Protein AF-A0A2U1PPG9-F1 (afdb_monomer)

Solvent-accessible surface area (backbone atoms only — not comparable to full-atom values): 11475 Å² total; per-residue (Å²): 134,84,84,70,53,63,50,78,44,83,64,45,77,52,76,60,95,59,88,90,64,95,41,54,42,54,37,34,31,40,63,84,41,95,65,80,42,76,59,41,55,64,98,62,55,67,46,54,102,81,73,46,81,61,66,79,93,66,69,74,90,49,61,72,51,73,48,71,48,89,73,67,42,40,32,36,28,19,67,92,74,38,77,72,46,48,46,59,85,57,56,38,64,50,90,51,58,66,35,62,40,49,56,67,33,63,38,30,33,51,58,45,100,75,38,82,51,73,25,42,42,36,43,32,31,35,82,64,12,28,41,33,35,27,42,35,44,69,88,82,59,52,71,51,78,62,84,43,69,70,73,28,46,28,94,92,46,58,50,62,6,30,46,32,42,37,28,34,84,88,71,50,37,29,31,36,19,65,68,72,49,77,47,74,72,50,80,64,78,94,65,66,79,86,125

Sequence (195 aa):
MANHGFHLLVNLPLVSEVQGKDNFLLSIWYDKIPEKTIIWYPEGVLSDLQGRDVWSTGPPSDITYGVMNDTGNFVIVGNNSRKIWESFNFPTDTMLPTQVIEKGGAIYSKMSRVNFARGRFQLRLLQDGNLVLNTRDVASGFAYNAYYATKTDDPTNQPNSGEQLIFDATGFLYILRRNGKRYDLTPNQDRAPVW

pLDDT: mean 79.03, std 19.63, range [34.44, 98.5]

InterPro domains:
  IPR001480 Bulb-type lectin domain [PF01453] (45-101)
  IPR001480 Bulb-type lectin domain [SM00108] (5-91)
  IPR036426 Bulb-type lectin domain superfamily [G3DSA:2.90.10.10] (43-86)
  IPR036426 Bulb-type lectin domain superfamily [G3DSA:2.90.10.10] (87-190)
  IPR036426 Bulb-type lectin domain superfamily [SSF51110] (23-149)
  IPR051343 G-type lectin S-receptor-like kinases and EP1-like glycoproteins [PTHR47976] (9-178)

Structure (mmCIF, N/CA/C/O backbone):
data_AF-A0A2U1PPG9-F1
#
_entry.id   AF-A0A2U1PPG9-F1
#
loop_
_atom_site.group_PDB
_atom_site.id
_atom_site.type_symbol
_atom_site.label_atom_id
_atom_site.label_alt_id
_atom_site.label_comp_id
_atom_site.label_asym_id
_atom_site.label_entity_id
_atom_site.label_seq_id
_atom_site.pdbx_PDB_ins_code
_atom_site.Cartn_x
_atom_site.Cartn_y
_atom_site.Cartn_z
_atom_site.occupancy
_atom_site.B_iso_or_equiv
_atom_site.auth_seq_id
_atom_site.auth_comp_id
_atom_site.auth_asym_id
_atom_site.auth_atom_id
_atom_site.pdbx_PDB_model_num
ATOM 1 N N . MET A 1 1 ? -13.615 -14.910 -23.693 1.00 34.44 1 MET A N 1
ATOM 2 C CA . MET A 1 1 ? -12.844 -14.792 -22.438 1.00 34.44 1 MET A CA 1
ATOM 3 C C . MET A 1 1 ? -12.296 -13.379 -22.392 1.00 34.44 1 MET A C 1
ATOM 5 O O . MET A 1 1 ? -11.614 -12.987 -23.329 1.00 34.44 1 MET A O 1
ATOM 9 N N . ALA A 1 2 ? -12.750 -12.569 -21.437 1.00 35.12 2 ALA A N 1
ATOM 10 C CA . ALA A 1 2 ? -12.476 -11.137 -21.413 1.00 35.12 2 ALA A CA 1
ATOM 11 C C . ALA A 1 2 ? -11.035 -10.881 -20.950 1.00 35.12 2 ALA A C 1
ATOM 13 O O . ALA A 1 2 ? -10.615 -11.377 -19.913 1.00 35.12 2 ALA A O 1
ATOM 14 N N . ASN A 1 3 ? -10.279 -10.125 -21.745 1.00 38.94 3 ASN A N 1
ATOM 15 C CA . ASN A 1 3 ? -8.908 -9.738 -21.434 1.00 38.94 3 ASN A CA 1
ATOM 16 C C . ASN A 1 3 ? -8.959 -8.642 -20.348 1.00 38.94 3 ASN A C 1
ATOM 18 O O . ASN A 1 3 ? -9.409 -7.512 -20.597 1.00 38.94 3 ASN A O 1
ATOM 22 N N . HIS A 1 4 ? -8.603 -8.981 -19.110 1.00 47.94 4 HIS A N 1
ATOM 23 C CA . HIS A 1 4 ? -8.689 -8.073 -17.966 1.00 47.94 4 HIS A CA 1
ATOM 24 C C . HIS A 1 4 ? -7.369 -7.309 -17.756 1.00 47.94 4 HIS A C 1
ATOM 26 O O . HIS A 1 4 ? -6.617 -7.564 -16.835 1.00 47.94 4 HIS A O 1
ATOM 32 N N . GLY A 1 5 ? -7.122 -6.324 -18.626 1.00 58.97 5 GLY A N 1
ATOM 33 C CA . GLY A 1 5 ? -6.682 -4.965 -18.258 1.00 58.97 5 GLY A CA 1
ATOM 34 C C . GLY A 1 5 ? -5.285 -4.700 -17.679 1.00 58.97 5 GLY A C 1
ATOM 35 O O . GLY A 1 5 ? -4.982 -3.523 -17.486 1.00 58.97 5 GLY A O 1
ATOM 36 N N . PHE A 1 6 ? -4.443 -5.702 -17.430 1.00 54.44 6 PHE A N 1
ATOM 37 C CA . PHE A 1 6 ? -3.074 -5.492 -16.947 1.00 54.44 6 PHE A CA 1
ATOM 38 C C . PHE A 1 6 ? -2.043 -6.007 -17.951 1.00 54.44 6 PHE A C 1
ATOM 40 O O . PHE A 1 6 ? -2.185 -7.097 -18.508 1.00 54.44 6 PHE A O 1
ATOM 47 N N . HIS A 1 7 ? -0.992 -5.221 -18.170 1.00 58.56 7 HIS A N 1
ATOM 48 C CA . HIS A 1 7 ? 0.106 -5.591 -19.054 1.00 58.56 7 HIS A CA 1
ATOM 49 C C . HIS A 1 7 ? 1.453 -5.378 -18.366 1.00 58.56 7 HIS A C 1
ATOM 51 O O . HIS A 1 7 ? 1.646 -4.437 -17.594 1.00 58.56 7 HIS A O 1
ATOM 57 N N . LEU A 1 8 ? 2.385 -6.279 -18.676 1.00 52.09 8 LEU A N 1
ATOM 58 C CA . LEU A 1 8 ? 3.792 -6.179 -18.318 1.00 52.09 8 LEU A CA 1
ATOM 59 C C . LEU A 1 8 ? 4.564 -5.699 -19.554 1.00 52.09 8 LEU A C 1
ATOM 61 O O . LEU A 1 8 ? 4.552 -6.365 -20.587 1.00 52.09 8 LEU A O 1
ATOM 65 N N . LEU A 1 9 ? 5.242 -4.558 -19.455 1.00 53.91 9 LEU A N 1
ATOM 66 C CA . LEU A 1 9 ? 6.239 -4.099 -20.424 1.00 53.91 9 LEU A CA 1
ATOM 67 C C . LEU A 1 9 ? 7.552 -4.148 -19.683 1.00 53.91 9 LEU A C 1
ATOM 69 O O . LEU A 1 9 ? 7.752 -3.483 -18.663 1.00 53.91 9 LEU A O 1
ATOM 73 N N . VAL A 1 10 ? 8.476 -4.844 -20.307 1.00 49.25 10 VAL A N 1
ATOM 74 C CA . VAL A 1 10 ? 9.884 -4.527 -20.195 1.00 49.25 10 VAL A CA 1
ATOM 75 C C . VAL A 1 10 ? 10.107 -3.418 -21.231 1.00 49.25 10 VAL A C 1
ATOM 77 O O . VAL A 1 10 ? 9.821 -3.658 -22.400 1.00 49.25 10 VAL A O 1
ATOM 80 N N . ASN A 1 11 ? 10.534 -2.219 -20.810 1.00 46.56 11 ASN A N 1
ATOM 81 C CA . ASN A 1 11 ? 10.882 -1.044 -21.644 1.00 46.56 11 ASN A CA 1
ATOM 82 C C . ASN A 1 11 ? 9.892 0.133 -21.692 1.00 46.56 11 ASN A C 1
ATOM 84 O O . ASN A 1 11 ? 9.540 0.603 -22.775 1.00 46.56 11 ASN A O 1
ATOM 88 N N . LEU A 1 12 ? 9.510 0.706 -20.543 1.00 49.22 12 LEU A N 1
ATOM 89 C CA . LEU A 1 12 ? 9.088 2.115 -20.559 1.00 49.22 12 LEU A CA 1
ATOM 90 C C . LEU A 1 12 ? 10.330 3.023 -20.600 1.00 49.22 12 LEU A C 1
ATOM 92 O O . LEU A 1 12 ? 11.148 2.928 -19.680 1.00 49.22 12 LEU A O 1
ATOM 96 N N . PRO A 1 13 ? 10.493 3.884 -21.627 1.00 45.53 13 PRO A N 1
ATOM 97 C CA . PRO A 1 13 ? 11.585 4.846 -21.662 1.00 45.53 13 PRO A CA 1
ATOM 98 C C . PRO A 1 13 ? 11.399 5.854 -20.527 1.00 45.53 13 PRO A C 1
ATOM 100 O O . PRO A 1 13 ? 10.383 6.549 -20.437 1.00 45.53 13 PRO A O 1
ATOM 103 N N . LEU A 1 14 ? 12.383 5.922 -19.638 1.00 50.16 14 LEU A N 1
ATOM 104 C CA . LEU A 1 14 ? 12.466 6.959 -18.626 1.00 50.16 14 LEU A CA 1
ATOM 105 C C . LEU A 1 14 ? 12.923 8.244 -19.313 1.00 50.16 14 LEU A C 1
ATOM 107 O O . LEU A 1 14 ? 14.024 8.313 -19.855 1.00 50.16 14 LEU A O 1
ATOM 111 N N . VAL A 1 15 ? 12.098 9.288 -19.252 1.00 39.97 15 VAL A N 1
ATOM 112 C CA . VAL A 1 15 ? 12.544 10.641 -19.592 1.00 39.97 15 VAL A CA 1
ATOM 113 C C . VAL A 1 15 ? 13.426 11.124 -18.439 1.00 39.97 15 VAL A C 1
ATOM 115 O O . VAL A 1 15 ? 12.950 11.768 -17.507 1.00 39.97 15 VAL A O 1
ATOM 118 N N . SER A 1 16 ? 14.706 10.750 -18.445 1.00 40.75 16 SER A N 1
ATOM 119 C CA . SER A 1 16 ? 15.696 11.370 -17.566 1.00 40.75 16 SER A CA 1
ATOM 120 C C . SER A 1 16 ? 16.289 12.591 -18.263 1.00 40.75 16 SER A C 1
ATOM 122 O O . SER A 1 16 ? 16.869 12.453 -19.335 1.00 40.75 16 SER A O 1
ATOM 124 N N . GLU A 1 17 ? 16.238 13.765 -17.629 1.00 39.19 17 GLU A N 1
ATOM 125 C CA . GLU A 1 17 ? 16.963 14.981 -18.060 1.00 39.19 17 GLU A CA 1
ATOM 126 C C . GLU A 1 17 ? 18.501 14.852 -17.971 1.00 39.19 17 GLU A C 1
ATOM 128 O O . GLU A 1 17 ? 19.236 15.816 -18.169 1.00 39.19 17 GLU A O 1
ATOM 133 N N . VAL A 1 18 ? 19.023 13.652 -17.707 1.00 40.81 18 VAL A N 1
ATOM 134 C CA . VAL A 1 18 ? 20.453 13.363 -17.792 1.00 40.81 18 VAL A CA 1
ATOM 135 C C . VAL A 1 18 ? 20.763 12.947 -19.226 1.00 40.81 18 VAL A C 1
ATOM 137 O O . VAL A 1 18 ? 20.325 11.895 -19.686 1.00 40.81 18 VAL A O 1
ATOM 140 N N . GLN A 1 19 ? 21.502 13.807 -19.928 1.00 36.03 19 GLN A N 1
ATOM 141 C CA . GLN A 1 19 ? 21.955 13.623 -21.306 1.00 36.03 19 GLN A CA 1
ATOM 142 C C . GLN A 1 19 ? 22.398 12.174 -21.608 1.00 36.03 19 GLN A C 1
ATOM 144 O O . GLN A 1 19 ? 23.380 11.682 -21.054 1.00 36.03 19 GLN A O 1
ATOM 149 N N . GLY A 1 20 ? 21.711 11.535 -22.561 1.00 40.31 20 GLY A N 1
ATOM 150 C CA . GLY A 1 20 ? 22.309 10.531 -23.448 1.00 40.31 20 GLY A CA 1
ATOM 151 C C . GLY A 1 20 ? 22.262 9.054 -23.042 1.00 40.31 20 GLY A C 1
ATOM 152 O O . GLY A 1 20 ? 23.079 8.297 -23.563 1.00 40.31 20 GLY A O 1
ATOM 153 N N . LYS A 1 21 ? 21.358 8.604 -22.159 1.00 46.06 21 LYS A N 1
ATOM 154 C CA . LYS A 1 21 ? 21.169 7.159 -21.908 1.00 46.06 21 LYS A CA 1
ATOM 155 C C . LYS A 1 21 ? 19.694 6.763 -21.897 1.00 46.06 21 LYS A C 1
ATOM 157 O O . LYS A 1 21 ? 18.939 7.241 -21.055 1.00 46.06 21 LYS A O 1
ATOM 162 N N . ASP A 1 22 ? 19.319 5.862 -22.805 1.00 51.50 22 ASP A N 1
ATOM 163 C CA . ASP A 1 22 ? 18.013 5.199 -22.824 1.00 51.50 22 ASP A CA 1
ATOM 164 C C . ASP A 1 22 ? 17.883 4.309 -21.582 1.00 51.50 22 ASP A C 1
ATOM 166 O O . ASP A 1 22 ? 18.356 3.173 -21.543 1.00 51.50 22 ASP A O 1
ATOM 170 N N . ASN A 1 23 ? 17.288 4.856 -20.524 1.00 55.78 23 ASN A N 1
ATOM 171 C CA . ASN A 1 23 ? 17.007 4.115 -19.304 1.00 55.78 23 ASN A CA 1
ATOM 172 C C . ASN A 1 23 ? 15.612 3.489 -19.416 1.00 55.78 23 ASN A C 1
ATOM 174 O O . ASN A 1 23 ? 14.631 4.185 -19.680 1.00 55.78 23 ASN A O 1
ATOM 178 N N . PHE A 1 24 ? 15.512 2.182 -19.188 1.00 60.94 24 PHE A N 1
ATOM 179 C CA . PHE A 1 24 ? 14.252 1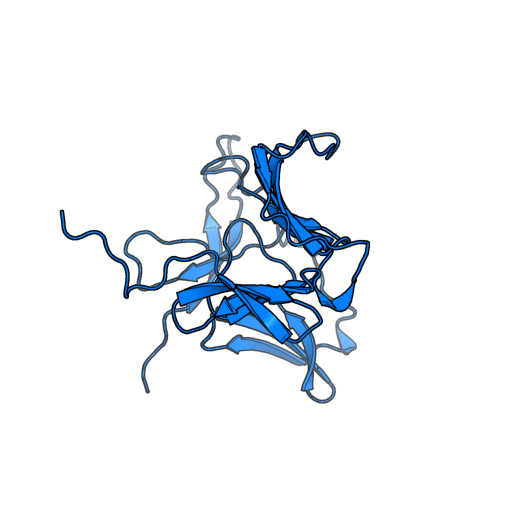.444 -19.231 1.00 60.94 24 PHE A CA 1
ATOM 180 C C . PHE A 1 24 ? 13.774 1.094 -17.821 1.00 60.94 24 PHE A C 1
ATOM 182 O O . PHE A 1 24 ? 14.561 0.659 -16.979 1.00 60.94 24 PHE A O 1
ATOM 189 N N . LEU A 1 25 ? 12.473 1.257 -17.571 1.00 68.50 25 LEU A N 1
ATOM 190 C CA . LEU A 1 25 ? 11.817 0.820 -16.338 1.00 68.50 25 LEU A CA 1
ATOM 191 C C . LEU A 1 25 ? 10.969 -0.431 -16.610 1.00 68.50 25 LEU A C 1
ATOM 193 O O . LEU A 1 25 ? 10.124 -0.420 -17.512 1.00 68.50 25 LEU A O 1
ATOM 197 N N . LEU A 1 26 ? 11.160 -1.490 -15.812 1.00 73.50 26 LEU A N 1
ATOM 198 C CA . LEU A 1 26 ? 10.152 -2.547 -15.692 1.00 73.50 26 LEU A CA 1
ATOM 199 C C . LEU A 1 26 ? 8.981 -1.985 -14.900 1.00 73.50 26 LEU A C 1
ATOM 201 O O . LEU A 1 26 ? 9.164 -1.485 -13.793 1.00 73.50 26 LEU A O 1
ATOM 205 N N . SER A 1 27 ? 7.775 -2.105 -15.432 1.00 77.19 27 SER A N 1
ATOM 206 C CA . SER A 1 27 ? 6.593 -1.671 -14.702 1.00 77.19 27 SER A CA 1
ATOM 207 C C . SER A 1 27 ? 5.366 -2.480 -15.082 1.00 77.19 27 SER A C 1
ATOM 209 O O . SER A 1 27 ? 5.303 -3.100 -16.147 1.00 77.19 27 SER A O 1
ATOM 211 N N . ILE A 1 28 ? 4.389 -2.442 -14.187 1.00 80.56 28 ILE A N 1
ATOM 212 C CA . ILE A 1 28 ? 3.027 -2.894 -14.427 1.00 80.56 28 ILE A CA 1
ATOM 213 C C . ILE A 1 28 ? 2.173 -1.631 -14.522 1.00 80.56 28 ILE A C 1
ATOM 215 O O . ILE A 1 28 ? 2.296 -0.741 -13.676 1.00 80.56 28 ILE A O 1
ATOM 219 N N . TRP A 1 29 ? 1.312 -1.539 -15.533 1.00 79.44 29 TRP A N 1
ATOM 220 C CA . TRP A 1 29 ? 0.306 -0.479 -15.647 1.00 79.44 29 TRP A CA 1
ATOM 221 C C . TRP A 1 29 ? -1.074 -1.065 -15.910 1.00 79.44 29 TRP A C 1
ATOM 223 O O . TRP A 1 29 ? -1.231 -2.217 -16.325 1.00 79.44 29 TRP A O 1
ATOM 233 N N . TYR A 1 30 ? -2.075 -0.223 -15.683 1.00 75.31 30 TYR A N 1
ATOM 234 C CA . TYR A 1 30 ? -3.451 -0.502 -16.053 1.00 75.31 30 TYR A CA 1
ATOM 235 C C . TYR A 1 30 ? -3.725 -0.008 -17.476 1.00 75.31 30 TYR A C 1
ATOM 237 O O . TYR A 1 30 ? -3.574 1.180 -17.764 1.00 75.31 30 TYR A O 1
ATOM 245 N N . ASP A 1 31 ? -4.117 -0.909 -18.373 1.00 75.19 31 ASP A N 1
ATOM 246 C CA . ASP A 1 31 ? -4.227 -0.617 -19.809 1.00 75.19 31 ASP A CA 1
ATOM 247 C C . ASP A 1 31 ? -5.489 0.159 -20.181 1.00 75.19 31 ASP A C 1
ATOM 249 O O . ASP A 1 31 ? -5.500 0.964 -21.106 1.00 75.19 31 ASP A O 1
ATOM 253 N N . LYS A 1 32 ? -6.572 -0.061 -19.431 1.00 72.56 32 LYS A N 1
ATOM 254 C CA . LYS A 1 32 ? -7.884 0.510 -19.757 1.00 72.56 32 LYS A CA 1
ATOM 255 C C . LYS A 1 32 ? -8.059 1.956 -19.274 1.00 72.56 32 LYS A C 1
ATOM 257 O O . LYS A 1 32 ? -9.153 2.496 -19.411 1.00 72.56 32 LYS A O 1
ATOM 262 N N . ILE A 1 33 ? -7.023 2.579 -18.705 1.00 70.25 33 ILE A N 1
ATOM 263 C CA . ILE A 1 33 ? -7.032 4.004 -18.344 1.00 70.25 33 ILE A CA 1
ATOM 264 C C . ILE A 1 33 ? -6.292 4.777 -19.451 1.00 70.25 33 ILE A C 1
ATOM 266 O O . ILE A 1 33 ? -5.161 4.411 -19.773 1.00 70.25 33 ILE A O 1
ATOM 270 N N . PRO A 1 34 ? -6.895 5.839 -20.030 1.00 66.00 34 PRO A N 1
ATOM 271 C CA . PRO A 1 34 ? -6.308 6.585 -21.150 1.00 66.00 34 PRO A CA 1
ATOM 272 C C . PRO A 1 34 ? -4.899 7.118 -20.871 1.00 66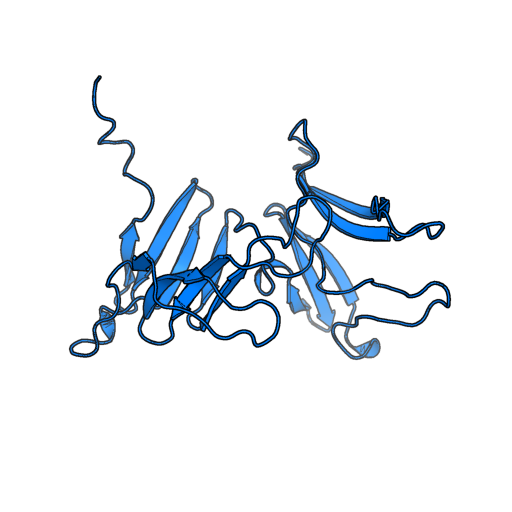.00 34 PRO A C 1
ATOM 274 O O . PRO A 1 34 ? -4.041 7.135 -21.752 1.00 66.00 34 PRO A O 1
ATOM 277 N N . GLU A 1 35 ? -4.648 7.527 -19.630 1.00 74.25 35 GLU A N 1
ATOM 278 C CA . GLU A 1 35 ? -3.310 7.831 -19.141 1.00 74.25 35 GLU A CA 1
ATOM 279 C C . GLU A 1 35 ? -2.683 6.556 -18.576 1.00 74.25 35 GLU A C 1
ATOM 281 O O . GLU A 1 35 ? -3.138 6.041 -17.551 1.00 74.25 35 GLU A O 1
ATOM 286 N N . LYS A 1 36 ? -1.625 6.052 -19.232 1.00 68.88 36 LYS A N 1
ATOM 287 C CA . LYS A 1 36 ? -0.879 4.873 -18.764 1.00 68.88 36 LYS A CA 1
ATOM 288 C C . LYS A 1 36 ? -0.440 5.077 -17.315 1.00 68.88 36 LYS A C 1
ATOM 290 O O . LYS A 1 36 ? 0.531 5.778 -17.032 1.00 68.88 36 LYS A O 1
ATOM 295 N N . THR A 1 37 ? -1.173 4.450 -16.405 1.00 73.38 37 THR A N 1
ATOM 296 C CA . THR A 1 37 ? -0.972 4.595 -14.968 1.00 73.38 37 THR A CA 1
ATOM 297 C C . THR A 1 37 ? -0.124 3.433 -14.497 1.00 73.38 37 THR A C 1
ATOM 299 O O . THR A 1 37 ? -0.603 2.302 -14.436 1.00 73.38 37 THR A O 1
ATOM 302 N N . ILE A 1 38 ? 1.146 3.707 -14.202 1.00 79.69 38 ILE A N 1
ATOM 303 C CA . ILE A 1 38 ? 2.044 2.728 -13.588 1.00 79.69 38 ILE A CA 1
ATOM 304 C C . ILE A 1 38 ? 1.522 2.433 -12.181 1.00 79.69 38 ILE A C 1
ATOM 306 O O . ILE A 1 38 ? 1.401 3.344 -11.366 1.00 79.69 38 ILE A O 1
ATOM 310 N N . ILE A 1 39 ? 1.225 1.165 -11.921 1.00 77.38 39 ILE A N 1
ATOM 311 C CA . ILE A 1 39 ? 0.685 0.674 -10.650 1.00 77.38 39 ILE A CA 1
ATOM 312 C C . ILE A 1 39 ? 1.722 -0.090 -9.824 1.00 77.38 39 ILE A C 1
ATOM 314 O O . ILE A 1 39 ? 1.543 -0.277 -8.625 1.00 77.38 39 ILE A O 1
ATOM 318 N N . TRP A 1 40 ? 2.813 -0.531 -10.455 1.00 82.56 40 TRP A N 1
ATOM 319 C CA . TRP A 1 40 ? 3.941 -1.148 -9.769 1.00 82.56 40 TRP A CA 1
ATOM 320 C C . TRP A 1 40 ? 5.225 -1.023 -10.593 1.00 82.56 40 TRP A C 1
ATOM 322 O O . TRP A 1 40 ? 5.187 -1.041 -11.825 1.00 82.56 40 TRP A O 1
ATOM 332 N N . TYR A 1 41 ? 6.360 -0.925 -9.909 1.00 79.69 41 TYR A N 1
ATOM 333 C CA . TYR A 1 41 ? 7.705 -0.928 -10.479 1.00 79.69 41 TYR A CA 1
ATOM 334 C C . TYR A 1 41 ? 8.709 -1.382 -9.402 1.00 79.69 41 TYR A C 1
ATOM 336 O O . TYR A 1 41 ? 8.458 -1.170 -8.213 1.00 79.69 41 TYR A O 1
ATOM 344 N N . PRO A 1 42 ? 9.841 -2.004 -9.768 1.00 70.44 42 PRO A N 1
ATOM 345 C CA . PRO A 1 42 ? 10.856 -2.377 -8.798 1.00 70.44 42 PRO A CA 1
ATOM 346 C C . PRO A 1 42 ? 11.620 -1.142 -8.310 1.00 70.44 42 PRO A C 1
ATOM 348 O O . PRO A 1 42 ? 11.898 -0.207 -9.065 1.00 70.44 42 PRO A O 1
ATOM 351 N N . GLU A 1 43 ? 12.018 -1.157 -7.040 1.00 63.25 43 GLU A N 1
ATOM 352 C CA . GLU A 1 43 ? 13.001 -0.211 -6.509 1.00 63.25 43 GLU A CA 1
ATOM 353 C C . GLU A 1 43 ? 14.398 -0.594 -7.021 1.00 63.25 43 GLU A C 1
ATOM 355 O O . GLU A 1 43 ? 15.163 -1.274 -6.345 1.00 63.25 43 GLU A O 1
ATOM 360 N N . GLY A 1 44 ? 14.702 -0.198 -8.259 1.00 52.00 44 GLY A N 1
ATOM 361 C CA . GLY A 1 44 ? 15.969 -0.485 -8.934 1.00 52.00 44 GLY A CA 1
ATOM 362 C C . GLY A 1 44 ? 15.783 -0.774 -10.425 1.00 52.00 44 GLY A C 1
ATOM 363 O O . GLY A 1 44 ? 14.740 -1.259 -10.853 1.00 52.00 44 GLY A O 1
ATOM 364 N N . VAL A 1 45 ? 16.792 -0.452 -11.237 1.00 47.56 45 VAL A N 1
ATOM 365 C CA . VAL A 1 45 ? 16.833 -0.850 -12.658 1.00 47.56 45 VAL A CA 1
ATOM 366 C C . VAL A 1 45 ? 17.061 -2.360 -12.710 1.00 47.56 45 VAL A C 1
ATOM 368 O O . VAL A 1 45 ? 17.755 -2.873 -11.850 1.00 47.56 45 VAL A O 1
ATOM 371 N N . LEU A 1 46 ? 16.494 -3.088 -13.673 1.00 49.22 46 LEU A N 1
ATOM 372 C CA . LEU A 1 46 ? 16.640 -4.552 -13.757 1.00 49.22 46 LEU A CA 1
ATOM 373 C C . LEU A 1 46 ? 17.902 -5.034 -14.477 1.00 49.22 46 LEU A C 1
ATOM 375 O O . LEU A 1 46 ? 18.200 -6.224 -14.471 1.00 49.22 46 LEU A O 1
ATOM 379 N N . SER A 1 47 ? 18.668 -4.130 -15.072 1.00 46.25 47 SER A N 1
ATOM 380 C CA . SER A 1 47 ? 19.975 -4.413 -15.663 1.00 46.25 47 SER A CA 1
ATOM 381 C C . SER A 1 47 ? 20.701 -3.088 -15.841 1.00 46.25 47 SER A C 1
ATOM 383 O O . SER A 1 47 ? 20.084 -2.106 -16.254 1.00 46.25 47 SER A O 1
ATOM 385 N N . ASP A 1 48 ? 22.001 -3.023 -15.580 1.00 42.56 48 ASP A N 1
ATOM 386 C CA . ASP A 1 48 ? 22.780 -1.963 -16.217 1.00 42.56 48 ASP A CA 1
ATOM 387 C C . ASP A 1 48 ? 23.039 -2.314 -17.692 1.00 42.56 48 ASP A C 1
ATOM 389 O O . ASP A 1 48 ? 22.797 -3.437 -18.137 1.00 42.56 48 ASP A O 1
ATOM 393 N N . LEU A 1 49 ? 23.545 -1.353 -18.470 1.00 44.00 49 LEU A N 1
ATOM 394 C CA . LEU A 1 49 ? 23.855 -1.511 -19.902 1.00 44.00 49 LEU A CA 1
ATOM 395 C C . LEU A 1 49 ? 24.864 -2.644 -20.211 1.00 44.00 49 LEU A C 1
ATOM 397 O O . LEU A 1 49 ? 25.195 -2.859 -21.374 1.00 44.00 49 LEU A O 1
ATOM 401 N N . GLN A 1 50 ? 25.386 -3.337 -19.192 1.00 45.66 50 GLN A N 1
ATOM 402 C CA . GLN A 1 50 ? 26.347 -4.435 -19.300 1.00 45.66 50 GLN A CA 1
ATOM 403 C C . GLN A 1 50 ? 25.697 -5.807 -19.044 1.00 45.66 50 GLN A C 1
ATOM 405 O O . GLN A 1 50 ? 26.404 -6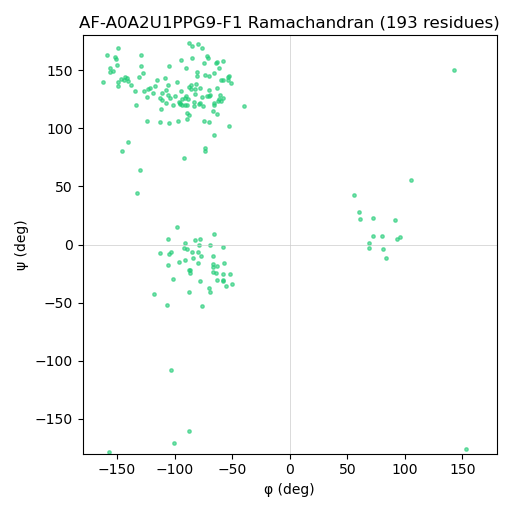.812 -19.026 1.00 45.66 50 GLN A O 1
ATOM 410 N N . GLY A 1 51 ? 24.370 -5.866 -18.856 1.00 44.41 51 GLY A N 1
ATOM 411 C CA . GLY A 1 51 ? 23.638 -7.119 -18.649 1.00 44.41 51 GLY A CA 1
ATOM 412 C C . GLY 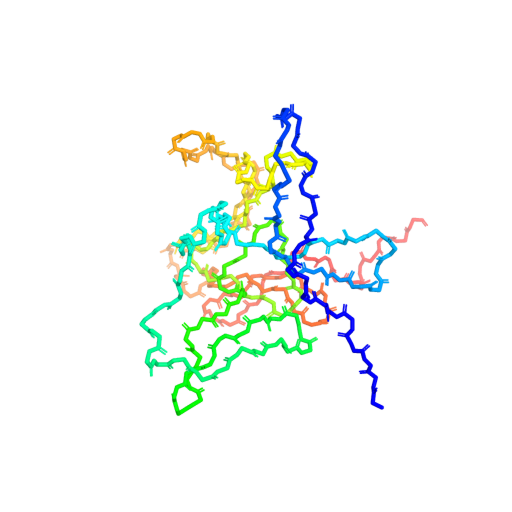A 1 51 ? 23.872 -7.747 -17.275 1.00 44.41 51 GLY A C 1
ATOM 413 O O . GLY A 1 51 ? 23.726 -8.957 -17.128 1.00 44.41 51 GLY A O 1
ATOM 414 N N . ARG A 1 52 ? 24.273 -6.951 -16.275 1.00 44.69 52 ARG A N 1
ATOM 415 C CA . ARG A 1 52 ? 24.436 -7.432 -14.899 1.00 44.69 52 ARG A CA 1
ATOM 416 C C . ARG A 1 52 ? 23.086 -7.444 -14.192 1.00 44.69 52 ARG A C 1
ATOM 418 O O . ARG A 1 52 ? 22.365 -6.450 -14.255 1.00 44.69 52 ARG A O 1
ATOM 425 N N . ASP A 1 53 ? 22.774 -8.538 -13.502 1.00 52.91 53 ASP A N 1
ATOM 426 C CA . ASP A 1 53 ? 21.566 -8.663 -12.683 1.00 52.91 53 ASP A CA 1
ATOM 427 C C . ASP A 1 53 ? 21.604 -7.640 -11.542 1.00 52.91 53 ASP A C 1
ATOM 429 O O . ASP A 1 53 ? 22.435 -7.720 -10.636 1.00 52.91 53 ASP A O 1
ATOM 433 N N . VAL A 1 54 ? 20.707 -6.655 -11.584 1.00 50.78 54 VAL A N 1
ATOM 434 C CA . VAL A 1 54 ? 20.601 -5.616 -10.543 1.00 50.78 54 VAL A CA 1
ATOM 435 C C . VAL A 1 54 ? 19.521 -5.977 -9.507 1.00 50.78 54 VAL A C 1
ATOM 437 O O . VAL A 1 54 ? 19.508 -5.432 -8.405 1.00 50.78 54 VAL A O 1
ATOM 440 N N . TRP A 1 55 ? 18.652 -6.949 -9.813 1.00 57.91 55 TRP A N 1
ATOM 441 C CA . TRP A 1 55 ? 17.640 -7.472 -8.894 1.00 57.91 55 TRP A CA 1
ATOM 442 C C . TRP A 1 55 ? 17.335 -8.952 -9.163 1.00 57.91 55 TRP A C 1
ATOM 444 O O . TRP A 1 55 ? 17.167 -9.355 -10.311 1.00 57.91 55 TRP A O 1
ATOM 454 N N . SER A 1 56 ? 17.230 -9.754 -8.099 1.00 57.97 56 SER A N 1
ATOM 455 C CA . SER A 1 56 ? 16.826 -11.164 -8.150 1.00 57.97 56 SER A CA 1
ATOM 456 C C . SER A 1 56 ? 15.972 -11.516 -6.930 1.00 57.97 56 SER A C 1
ATOM 458 O O . SER A 1 56 ? 16.214 -11.019 -5.829 1.00 57.97 56 SER A O 1
ATOM 460 N N . THR A 1 57 ? 14.980 -12.389 -7.116 1.00 57.84 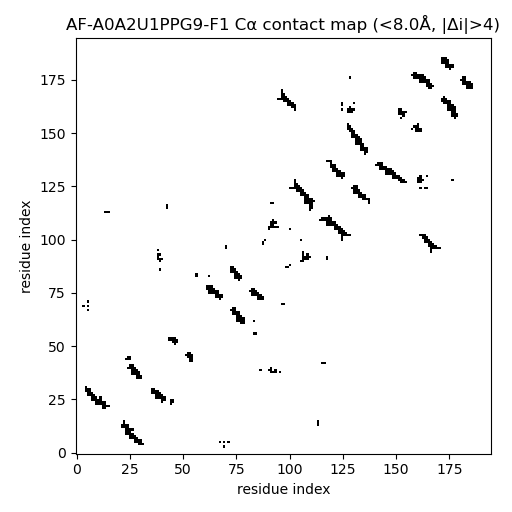57 THR A N 1
ATOM 461 C CA . THR A 1 57 ? 14.093 -12.876 -6.045 1.00 57.84 57 THR A CA 1
ATOM 462 C C . THR A 1 57 ? 14.579 -14.152 -5.359 1.00 57.84 57 THR A C 1
ATOM 464 O O . THR A 1 57 ? 13.879 -14.661 -4.485 1.00 57.84 57 THR A O 1
ATOM 467 N N . GLY A 1 58 ? 15.742 -14.698 -5.739 1.00 60.22 58 GLY A N 1
ATOM 468 C CA . GLY A 1 58 ? 16.299 -15.912 -5.132 1.00 60.22 58 GLY A CA 1
ATOM 469 C C . GLY A 1 58 ? 17.212 -16.726 -6.062 1.00 60.22 58 GLY A C 1
ATOM 470 O O . GLY A 1 58 ? 17.496 -16.296 -7.182 1.00 60.22 58 GLY A O 1
ATOM 471 N N . PRO A 1 59 ? 17.693 -17.902 -5.614 1.00 59.88 59 PRO A N 1
ATOM 472 C CA . PRO A 1 59 ? 18.489 -18.790 -6.453 1.00 59.88 59 PRO A CA 1
ATOM 473 C C . PRO A 1 59 ? 17.662 -19.281 -7.660 1.00 59.88 59 PRO A C 1
ATOM 475 O O . PRO A 1 59 ? 16.521 -19.714 -7.477 1.00 59.88 59 PRO A O 1
ATOM 478 N N . PRO A 1 60 ? 18.219 -19.267 -8.887 1.00 61.47 60 PRO A N 1
ATOM 479 C CA . PRO A 1 60 ? 17.487 -19.628 -10.106 1.00 61.47 60 PRO A CA 1
ATOM 480 C C . PRO A 1 60 ? 16.881 -21.038 -10.097 1.00 61.47 60 PRO A C 1
ATOM 482 O O . PRO A 1 60 ? 15.896 -21.284 -10.784 1.00 61.47 60 PRO A O 1
ATOM 485 N N . SER A 1 61 ? 17.451 -21.963 -9.314 1.00 61.91 61 SER A N 1
ATOM 486 C CA . SER A 1 61 ? 17.049 -23.376 -9.247 1.00 61.91 61 SER A CA 1
ATOM 487 C C . SER A 1 61 ? 15.652 -23.619 -8.669 1.00 61.91 61 SER A C 1
ATOM 489 O O . SER A 1 61 ? 15.104 -24.705 -8.852 1.00 61.91 61 SER A O 1
ATOM 491 N N . ASP A 1 62 ? 15.085 -22.630 -7.976 1.00 71.12 62 ASP A N 1
ATOM 492 C CA . ASP A 1 62 ? 13.816 -22.780 -7.260 1.00 71.12 62 ASP A CA 1
ATOM 493 C C . ASP A 1 62 ? 12.629 -22.148 -7.998 1.00 71.12 62 ASP A C 1
ATOM 495 O O . ASP A 1 62 ? 11.494 -22.317 -7.553 1.00 71.12 62 ASP A O 1
ATOM 499 N N . ILE A 1 63 ? 12.862 -21.430 -9.104 1.00 75.88 63 ILE A N 1
ATOM 500 C CA . ILE A 1 63 ? 11.839 -20.679 -9.847 1.00 75.88 63 ILE A CA 1
ATOM 501 C C . ILE A 1 63 ? 11.287 -21.527 -10.997 1.00 75.88 63 ILE A C 1
ATOM 503 O O . ILE A 1 63 ? 12.045 -22.078 -11.790 1.00 75.88 63 ILE A O 1
ATOM 507 N N . THR A 1 64 ? 9.958 -21.586 -11.126 1.00 80.69 64 THR A N 1
ATOM 508 C CA . THR A 1 64 ? 9.285 -22.300 -12.221 1.00 80.69 64 THR A CA 1
ATOM 509 C C . THR A 1 64 ? 8.685 -21.330 -13.240 1.00 80.69 64 THR A C 1
ATOM 511 O O . THR A 1 64 ? 8.943 -21.463 -14.433 1.00 80.69 64 THR A O 1
ATOM 514 N N . TYR A 1 65 ? 7.887 -20.352 -12.796 1.00 80.69 65 TYR A N 1
ATOM 515 C CA . TYR A 1 65 ? 7.254 -19.363 -13.678 1.00 80.69 65 TYR A CA 1
ATOM 516 C C . TYR A 1 65 ? 6.834 -18.093 -12.926 1.00 80.69 65 TYR A C 1
ATOM 518 O O . TYR A 1 65 ? 6.708 -18.080 -11.702 1.00 80.69 65 TYR A O 1
ATOM 526 N N . GLY A 1 66 ? 6.583 -17.020 -13.677 1.00 84.69 66 GLY A N 1
ATOM 527 C CA . GLY A 1 66 ? 5.894 -15.822 -13.198 1.00 84.69 66 GLY A CA 1
ATOM 528 C C . GLY A 1 66 ? 4.492 -15.734 -13.798 1.00 84.69 66 GLY A C 1
ATOM 529 O O . GLY A 1 66 ? 4.296 -16.093 -14.958 1.00 84.69 66 GLY A O 1
ATOM 530 N N . VAL A 1 67 ? 3.516 -15.265 -13.026 1.00 85.75 67 VAL A N 1
ATOM 531 C CA . VAL A 1 67 ? 2.134 -15.073 -13.485 1.00 85.75 67 VAL A CA 1
ATOM 532 C C . VAL A 1 67 ? 1.576 -13.756 -12.962 1.00 85.75 67 VAL A C 1
ATOM 534 O O . VAL A 1 67 ? 1.766 -13.406 -11.801 1.00 85.75 67 VAL A O 1
ATOM 537 N N . MET A 1 68 ? 0.879 -13.021 -13.824 1.00 85.00 68 MET A N 1
ATOM 538 C CA . MET A 1 68 ? 0.044 -11.891 -13.426 1.00 85.00 68 MET A CA 1
ATOM 539 C C . MET A 1 68 ? -1.386 -12.397 -13.284 1.00 85.00 68 MET A C 1
ATOM 541 O O . MET A 1 68 ? -1.919 -12.979 -14.228 1.00 85.00 68 MET A O 1
ATOM 545 N N . ASN A 1 69 ? -1.979 -12.238 -12.105 1.00 86.31 69 ASN A N 1
ATOM 546 C CA . ASN A 1 69 ? -3.365 -12.639 -11.883 1.00 86.31 69 ASN A CA 1
ATOM 547 C C . ASN A 1 69 ? -4.342 -11.507 -12.263 1.00 86.31 69 ASN A C 1
ATOM 549 O O . ASN A 1 69 ? -3.942 -10.367 -12.508 1.00 86.31 69 ASN A O 1
ATOM 553 N N . ASP A 1 70 ? -5.640 -11.807 -12.237 1.00 83.94 70 ASP A N 1
ATOM 554 C CA . ASP A 1 70 ? -6.696 -10.844 -12.580 1.00 83.94 70 ASP A CA 1
ATOM 555 C C . ASP A 1 70 ? -6.825 -9.677 -11.583 1.00 83.94 70 ASP A C 1
ATOM 557 O O . ASP A 1 70 ? -7.530 -8.707 -11.856 1.00 83.94 70 ASP A O 1
ATOM 561 N N . THR A 1 71 ? -6.143 -9.741 -10.432 1.00 83.94 71 THR A N 1
ATOM 562 C CA . THR A 1 71 ? -6.077 -8.633 -9.468 1.00 83.94 71 THR A CA 1
ATOM 563 C C . THR A 1 71 ? -4.914 -7.678 -9.747 1.00 83.94 71 THR A C 1
ATOM 565 O O . THR A 1 71 ? -4.774 -6.678 -9.049 1.00 83.94 71 THR A O 1
ATOM 568 N N . GLY A 1 72 ? -4.070 -7.970 -10.744 1.00 81.25 72 GLY A N 1
ATOM 569 C CA . GLY A 1 72 ? -2.858 -7.205 -11.050 1.00 81.25 72 GLY A CA 1
ATOM 570 C C . GLY A 1 72 ? -1.664 -7.543 -10.149 1.00 81.25 72 GLY A C 1
ATOM 571 O O . GLY A 1 72 ? -0.625 -6.885 -10.235 1.00 81.25 72 GLY A O 1
ATOM 572 N N . ASN A 1 73 ? -1.781 -8.566 -9.297 1.00 85.88 73 ASN A N 1
ATOM 573 C CA . ASN A 1 73 ? -0.667 -9.079 -8.508 1.00 85.88 73 ASN A CA 1
ATOM 574 C C . ASN A 1 73 ? 0.222 -9.949 -9.405 1.00 85.88 73 ASN A C 1
ATOM 576 O O . ASN A 1 73 ? -0.234 -10.932 -10.000 1.00 85.88 73 ASN A O 1
ATOM 580 N N . PHE A 1 74 ? 1.496 -9.580 -9.507 1.00 87.44 74 PHE A N 1
ATOM 581 C CA . PHE A 1 74 ? 2.494 -10.365 -10.219 1.00 87.44 74 PHE A CA 1
ATOM 582 C C . PHE A 1 74 ? 3.193 -11.284 -9.227 1.00 87.44 74 PHE A C 1
ATOM 584 O O . PHE A 1 74 ? 3.795 -10.816 -8.263 1.00 87.44 74 PHE A O 1
ATOM 591 N N . VAL A 1 75 ? 3.104 -12.589 -9.459 1.00 87.25 75 VAL A N 1
ATOM 592 C CA . VAL A 1 75 ? 3.570 -13.630 -8.543 1.00 87.25 75 VAL A CA 1
ATOM 593 C C . VAL A 1 75 ? 4.648 -14.456 -9.226 1.00 87.25 75 VAL A C 1
ATOM 595 O O . VAL A 1 75 ? 4.446 -14.962 -10.329 1.00 87.25 75 VAL A O 1
ATOM 598 N N . ILE A 1 76 ? 5.774 -14.640 -8.542 1.00 85.75 76 ILE A N 1
ATOM 599 C CA . ILE A 1 76 ? 6.810 -15.599 -8.925 1.00 85.75 76 ILE A CA 1
ATOM 600 C C . ILE A 1 76 ? 6.565 -16.884 -8.141 1.00 85.75 76 ILE A C 1
ATOM 602 O O . ILE A 1 76 ? 6.538 -16.895 -6.903 1.00 85.75 76 ILE A O 1
ATOM 606 N N . VAL A 1 77 ? 6.369 -17.969 -8.880 1.00 85.31 77 VAL A N 1
ATOM 607 C CA . VAL A 1 77 ? 6.034 -19.289 -8.358 1.00 85.31 77 VAL A CA 1
ATOM 608 C C . VAL A 1 77 ? 7.214 -20.224 -8.569 1.00 85.31 77 VAL A C 1
ATOM 610 O O . VAL A 1 77 ? 7.785 -20.313 -9.660 1.00 85.31 77 VAL A O 1
ATOM 613 N N . GLY A 1 78 ? 7.582 -20.909 -7.495 1.00 83.88 78 GLY A N 1
ATOM 614 C CA . GLY A 1 78 ? 8.623 -21.917 -7.499 1.00 83.88 78 GLY A CA 1
ATOM 615 C C . GLY A 1 78 ? 8.105 -23.341 -7.544 1.00 83.88 78 GLY A C 1
ATOM 616 O O . GLY A 1 78 ? 6.903 -23.596 -7.674 1.00 83.88 78 GLY A O 1
ATOM 617 N N . ASN A 1 79 ? 9.036 -24.272 -7.346 1.00 83.50 79 ASN A N 1
ATOM 618 C CA . ASN A 1 79 ? 8.728 -25.695 -7.273 1.00 83.50 79 ASN A CA 1
ATOM 619 C C . ASN A 1 79 ? 7.624 -25.976 -6.235 1.00 83.50 79 ASN A C 1
ATOM 621 O O . ASN A 1 79 ? 7.532 -25.319 -5.193 1.00 83.50 79 ASN A O 1
ATOM 625 N N . ASN A 1 80 ? 6.774 -26.965 -6.530 1.00 84.00 80 ASN A N 1
ATOM 626 C CA . ASN A 1 80 ? 5.591 -27.326 -5.736 1.00 84.00 80 ASN A CA 1
ATOM 627 C C . ASN A 1 80 ? 4.555 -26.195 -5.586 1.00 84.00 80 ASN A C 1
ATOM 629 O O . ASN A 1 80 ? 3.847 -26.132 -4.582 1.00 84.00 80 ASN A O 1
ATOM 633 N N . SER A 1 81 ? 4.477 -25.285 -6.561 1.00 83.69 81 SER A N 1
ATOM 634 C CA . SER A 1 81 ? 3.521 -24.167 -6.572 1.00 83.69 81 SER A CA 1
ATOM 635 C C . SER A 1 81 ? 3.670 -23.200 -5.389 1.00 83.69 81 SER A C 1
ATOM 637 O O . SER A 1 81 ? 2.738 -22.463 -5.058 1.00 83.69 81 SER A O 1
ATOM 639 N N . ARG A 1 82 ? 4.846 -23.162 -4.747 1.00 84.56 82 ARG A N 1
ATOM 640 C CA . ARG A 1 82 ? 5.121 -22.217 -3.661 1.00 84.56 82 ARG A CA 1
ATOM 641 C C . ARG A 1 82 ? 5.236 -20.803 -4.225 1.00 84.56 82 ARG A C 1
ATOM 643 O O . ARG A 1 82 ? 6.060 -20.558 -5.104 1.00 84.56 82 ARG A O 1
ATOM 650 N N . LYS A 1 83 ? 4.483 -19.851 -3.667 1.00 84.25 83 LYS A N 1
ATOM 651 C CA . LYS A 1 83 ? 4.714 -18.421 -3.920 1.00 84.25 83 LYS A CA 1
ATOM 652 C C . LYS A 1 83 ? 6.058 -18.016 -3.308 1.00 84.25 83 LYS A C 1
ATOM 654 O O . LYS A 1 83 ? 6.220 -18.092 -2.093 1.00 84.25 83 LYS A O 1
ATOM 659 N N . ILE A 1 84 ? 7.018 -17.634 -4.147 1.00 84.06 84 ILE A N 1
ATOM 660 C CA . ILE A 1 84 ? 8.346 -17.166 -3.717 1.00 84.06 84 ILE A CA 1
ATOM 661 C C . ILE A 1 84 ? 8.307 -15.661 -3.461 1.00 84.06 84 ILE A C 1
ATOM 663 O O . ILE A 1 84 ? 8.885 -15.177 -2.492 1.00 84.06 84 ILE A O 1
ATOM 667 N N . TRP A 1 85 ? 7.620 -14.930 -4.334 1.00 86.31 85 TRP A N 1
ATOM 668 C CA . TRP A 1 85 ? 7.551 -13.479 -4.298 1.00 86.31 85 TRP A CA 1
ATOM 669 C C . TRP A 1 85 ? 6.249 -13.008 -4.947 1.00 86.31 85 TRP A C 1
ATOM 671 O O . TRP A 1 85 ? 5.743 -13.660 -5.862 1.00 86.31 85 TRP A O 1
ATOM 681 N N . GLU A 1 86 ? 5.709 -11.881 -4.490 1.00 86.62 86 GLU A N 1
ATOM 682 C CA . GLU A 1 86 ? 4.552 -11.240 -5.114 1.00 86.62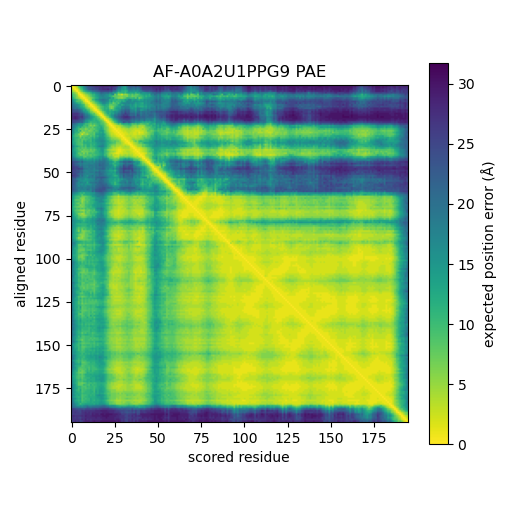 86 GLU A CA 1
ATOM 683 C C . GLU A 1 86 ? 4.627 -9.714 -5.006 1.00 86.62 86 GLU A C 1
ATOM 685 O O . GLU A 1 86 ? 5.062 -9.186 -3.980 1.00 86.62 86 GLU A O 1
ATOM 690 N N . SER A 1 87 ? 4.196 -9.007 -6.053 1.00 85.00 87 SER A N 1
ATOM 691 C CA . SER A 1 87 ? 4.316 -7.546 -6.148 1.00 85.00 87 SER A CA 1
ATOM 692 C C . SER A 1 87 ? 3.527 -6.819 -5.065 1.00 85.00 87 SER A C 1
ATOM 694 O O . SER A 1 87 ? 3.951 -5.764 -4.597 1.00 85.00 87 SER A O 1
ATOM 696 N N . PHE A 1 88 ? 2.420 -7.401 -4.604 1.00 88.69 88 PHE A N 1
ATOM 697 C CA . PHE A 1 88 ? 1.570 -6.794 -3.580 1.00 88.69 88 PHE A CA 1
ATOM 698 C C . PHE A 1 88 ? 2.242 -6.693 -2.205 1.00 88.69 88 PHE A C 1
ATOM 700 O O . PHE A 1 88 ? 1.889 -5.795 -1.441 1.00 88.69 88 PHE A O 1
ATOM 707 N N . ASN A 1 89 ? 3.248 -7.527 -1.921 1.00 86.75 89 ASN A N 1
ATOM 708 C CA . ASN A 1 89 ? 4.051 -7.428 -0.696 1.00 86.75 89 ASN A CA 1
ATOM 709 C C . ASN A 1 89 ? 5.126 -6.328 -0.779 1.00 86.75 89 ASN A C 1
ATOM 711 O O . ASN A 1 89 ? 5.795 -6.040 0.211 1.00 86.75 89 ASN A O 1
ATOM 715 N N . PHE A 1 90 ? 5.282 -5.705 -1.950 1.00 85.00 90 PHE A N 1
ATOM 716 C CA . PHE A 1 90 ? 6.228 -4.624 -2.219 1.00 85.00 90 PHE A CA 1
ATOM 717 C C . PHE A 1 90 ? 5.499 -3.459 -2.911 1.00 85.00 90 PHE A C 1
ATOM 719 O O . PHE A 1 90 ? 5.771 -3.178 -4.085 1.00 85.00 90 PHE A O 1
ATOM 726 N N . PRO A 1 91 ? 4.537 -2.804 -2.225 1.00 85.50 91 PRO A N 1
ATOM 727 C CA . PRO A 1 91 ? 3.844 -1.649 -2.779 1.00 85.50 91 PRO A CA 1
ATOM 728 C C . PRO A 1 91 ? 4.816 -0.504 -3.075 1.00 85.50 91 PRO A C 1
ATOM 730 O O . PRO A 1 91 ? 5.836 -0.344 -2.406 1.00 85.50 91 PRO A O 1
ATOM 733 N N . THR A 1 92 ? 4.457 0.322 -4.056 1.00 84.38 92 THR A N 1
ATOM 734 C CA . THR A 1 92 ? 5.217 1.520 -4.437 1.00 84.38 92 THR A CA 1
ATOM 735 C C . THR A 1 92 ? 4.538 2.778 -3.890 1.00 84.38 92 THR A C 1
ATOM 737 O O . THR A 1 92 ? 4.553 3.000 -2.677 1.00 84.38 92 THR A O 1
ATOM 740 N N . ASP A 1 93 ? 3.920 3.583 -4.757 1.00 86.69 93 ASP A N 1
ATOM 741 C CA . ASP A 1 93 ? 3.212 4.820 -4.418 1.00 86.69 93 ASP A CA 1
ATOM 742 C C . ASP A 1 93 ? 1.689 4.703 -4.460 1.00 86.69 93 ASP A C 1
ATOM 744 O O . ASP A 1 93 ? 0.992 5.613 -4.013 1.00 86.69 93 ASP A O 1
ATOM 748 N N . THR A 1 94 ? 1.175 3.576 -4.949 1.00 85.81 94 THR A N 1
ATOM 749 C CA . THR A 1 94 ? -0.259 3.327 -5.102 1.00 85.81 94 THR A CA 1
ATOM 750 C C . THR A 1 94 ? -0.648 2.023 -4.415 1.00 85.81 94 THR A C 1
ATOM 752 O O . THR A 1 94 ? 0.002 0.998 -4.615 1.00 85.81 94 THR A O 1
ATOM 755 N N . MET A 1 95 ? -1.720 2.060 -3.617 1.00 89.06 95 MET A N 1
ATOM 756 C CA . MET A 1 95 ? -2.383 0.854 -3.117 1.00 89.06 95 MET A CA 1
ATOM 757 C C . MET A 1 95 ? -3.425 0.395 -4.133 1.00 89.06 95 MET A C 1
ATOM 759 O O . MET A 1 95 ? -4.196 1.219 -4.628 1.00 89.06 95 MET A O 1
ATOM 763 N N . LEU A 1 96 ? -3.481 -0.901 -4.422 1.00 88.50 96 LEU A N 1
ATOM 764 C CA . LEU A 1 96 ? -4.430 -1.464 -5.384 1.00 88.50 96 LEU A CA 1
ATOM 765 C C . LEU A 1 96 ? -5.584 -2.200 -4.695 1.00 88.50 96 LEU A C 1
ATOM 767 O O . LEU A 1 96 ? -5.403 -2.712 -3.588 1.00 88.50 96 LEU A O 1
ATOM 771 N N . PRO A 1 97 ? -6.768 -2.291 -5.331 1.00 90.06 97 PRO A N 1
ATOM 772 C CA . PRO A 1 97 ? -7.835 -3.153 -4.841 1.00 90.06 97 PRO A CA 1
ATOM 773 C C . PRO A 1 97 ? -7.329 -4.584 -4.643 1.00 90.06 97 PRO A C 1
ATOM 775 O O . PRO A 1 97 ? -6.519 -5.081 -5.423 1.00 90.06 97 PRO A O 1
ATOM 778 N N . THR A 1 98 ? -7.837 -5.251 -3.611 1.00 91.38 98 THR A N 1
ATOM 779 C CA . THR A 1 98 ? -7.397 -6.548 -3.057 1.00 91.38 98 THR A CA 1
ATOM 780 C C . THR A 1 98 ? -6.035 -6.563 -2.356 1.00 91.38 98 THR A C 1
ATOM 782 O O . THR A 1 98 ? -5.626 -7.614 -1.859 1.00 91.38 98 THR A O 1
ATOM 785 N N . GLN A 1 99 ? -5.338 -5.429 -2.265 1.00 92.19 99 GLN A N 1
ATOM 786 C CA . GLN A 1 99 ? -4.067 -5.351 -1.553 1.00 92.19 99 GLN A CA 1
ATOM 787 C C . GLN A 1 99 ? -4.269 -5.231 -0.039 1.00 92.19 99 GLN A C 1
ATOM 789 O O . GLN A 1 99 ? -5.192 -4.572 0.448 1.00 92.19 99 GLN A O 1
ATOM 794 N N . VAL A 1 100 ? -3.352 -5.847 0.703 1.00 95.81 100 VAL A N 1
ATOM 795 C CA . VAL A 1 100 ? -3.289 -5.807 2.164 1.00 95.81 100 VAL A CA 1
ATOM 796 C C . VAL A 1 100 ? -1.925 -5.269 2.577 1.00 95.81 100 VAL A C 1
ATOM 798 O O . VAL A 1 100 ? -0.902 -5.694 2.044 1.00 95.81 100 VAL A O 1
ATOM 801 N N . ILE A 1 101 ? -1.909 -4.335 3.524 1.00 96.44 101 ILE A N 1
ATOM 802 C CA . ILE A 1 101 ? -0.691 -3.873 4.189 1.00 96.44 101 ILE A CA 1
ATOM 803 C C . ILE A 1 101 ? -0.742 -4.337 5.636 1.00 96.44 101 ILE A C 1
ATOM 805 O O . ILE A 1 101 ? -1.606 -3.918 6.408 1.00 96.44 101 ILE A O 1
ATOM 809 N N . GLU A 1 102 ? 0.212 -5.186 5.993 1.00 96.56 102 GLU A N 1
ATOM 810 C CA . GLU A 1 102 ? 0.423 -5.652 7.360 1.00 96.56 102 GLU A CA 1
ATOM 811 C C . GLU A 1 102 ? 0.992 -4.539 8.252 1.00 96.56 102 GLU A C 1
ATOM 813 O O . GLU A 1 102 ? 1.589 -3.567 7.771 1.00 96.56 102 GLU A O 1
ATOM 818 N N . LYS A 1 103 ? 0.870 -4.684 9.576 1.00 95.94 103 LYS A N 1
ATOM 819 C CA . LYS A 1 103 ? 1.573 -3.801 10.526 1.00 95.94 103 LYS A CA 1
ATOM 820 C C . LYS A 1 103 ? 3.065 -3.702 10.211 1.00 95.94 103 LYS A C 1
ATOM 822 O O . LYS A 1 103 ? 3.746 -4.688 9.941 1.00 95.94 103 LYS A O 1
ATOM 827 N N . GLY A 1 104 ? 3.588 -2.488 10.324 1.00 95.31 104 GLY A N 1
ATOM 828 C CA . GLY A 1 104 ? 4.948 -2.132 9.934 1.00 95.31 104 GLY A CA 1
ATOM 829 C C . GLY A 1 104 ? 5.104 -1.822 8.447 1.00 95.31 104 GLY A C 1
ATOM 830 O O . GLY A 1 104 ? 6.138 -1.277 8.065 1.00 95.31 104 GLY A O 1
ATOM 831 N N . GLY A 1 105 ? 4.102 -2.130 7.622 1.00 94.44 105 GLY A N 1
ATOM 832 C CA . GLY A 1 105 ? 4.091 -1.803 6.205 1.00 94.44 105 GLY A CA 1
ATOM 833 C C . GLY A 1 105 ? 3.829 -0.320 5.936 1.00 94.44 105 GLY A C 1
ATOM 834 O O . GLY A 1 105 ? 3.238 0.405 6.746 1.00 94.44 105 GLY A O 1
ATOM 835 N N . ALA A 1 106 ? 4.285 0.135 4.770 1.00 95.06 106 ALA A N 1
ATOM 836 C CA . ALA A 1 106 ? 4.144 1.515 4.333 1.00 95.06 106 ALA A CA 1
ATOM 837 C C . ALA A 1 106 ? 4.061 1.637 2.806 1.00 95.06 106 ALA A C 1
ATOM 839 O O . ALA A 1 106 ? 4.606 0.809 2.079 1.00 95.06 106 ALA A O 1
ATOM 840 N N . ILE A 1 107 ? 3.422 2.714 2.350 1.00 94.69 107 ILE A N 1
ATOM 841 C CA . ILE A 1 107 ? 3.423 3.197 0.962 1.00 94.69 107 ILE A CA 1
ATOM 842 C C . ILE A 1 107 ? 4.110 4.554 0.947 1.00 94.69 107 ILE A C 1
ATOM 844 O O . ILE A 1 107 ? 3.907 5.360 1.862 1.00 94.69 107 ILE A O 1
ATOM 848 N N . TYR A 1 108 ? 4.898 4.821 -0.091 1.00 94.44 108 TYR A N 1
ATOM 849 C CA . TYR A 1 108 ? 5.667 6.053 -0.233 1.00 94.44 108 TYR A CA 1
ATOM 850 C C . TYR A 1 108 ? 5.278 6.771 -1.513 1.00 94.44 108 TYR A C 1
ATOM 852 O O . TYR A 1 108 ? 5.255 6.160 -2.571 1.00 94.44 108 TYR A O 1
ATOM 860 N N . SER A 1 109 ? 5.057 8.083 -1.461 1.00 93.25 109 SER A N 1
ATOM 861 C CA . SER A 1 109 ? 4.884 8.861 -2.690 1.00 93.25 109 SER A CA 1
ATOM 862 C C . SER A 1 109 ? 6.108 8.725 -3.598 1.00 93.25 109 SER A C 1
ATOM 864 O O . SER A 1 109 ? 7.218 8.521 -3.110 1.00 93.25 109 SER A O 1
ATOM 866 N N . LYS A 1 110 ? 5.959 8.975 -4.900 1.00 89.81 110 LYS A N 1
ATOM 867 C CA . LYS A 1 110 ? 7.119 9.210 -5.774 1.00 89.81 110 LYS A CA 1
ATOM 868 C C . LYS A 1 110 ? 7.874 10.482 -5.383 1.00 89.81 110 LYS A C 1
ATOM 870 O O . LYS A 1 110 ? 7.306 11.403 -4.783 1.00 89.81 110 LYS A O 1
ATOM 875 N N . MET A 1 111 ? 9.154 10.540 -5.740 1.00 87.56 111 MET A N 1
ATOM 876 C CA . MET A 1 111 ? 9.991 11.730 -5.586 1.00 87.56 111 MET A CA 1
ATOM 877 C C . MET A 1 111 ? 9.552 12.841 -6.549 1.00 87.56 111 MET A C 1
ATOM 879 O O . MET A 1 111 ? 9.496 14.008 -6.165 1.00 87.56 111 MET A O 1
ATOM 883 N N . SER A 1 112 ? 9.208 12.484 -7.790 1.00 83.81 112 SER A N 1
ATOM 884 C CA . SER A 1 112 ? 8.581 13.384 -8.764 1.00 83.81 112 SER A CA 1
ATOM 885 C C . SER A 1 112 ? 7.815 12.592 -9.832 1.00 83.81 112 SER A C 1
ATOM 887 O O . SER A 1 112 ? 7.783 11.364 -9.806 1.00 83.81 112 SER A O 1
ATOM 889 N N . ARG A 1 113 ? 7.218 13.284 -10.813 1.00 79.19 113 ARG A N 1
ATOM 890 C CA . ARG A 1 113 ? 6.549 12.643 -11.960 1.00 79.19 113 ARG A CA 1
ATOM 891 C C . ARG A 1 113 ? 7.479 11.726 -12.767 1.00 79.19 113 ARG A C 1
ATOM 893 O O . ARG A 1 113 ? 7.009 10.747 -13.331 1.00 79.19 113 ARG A O 1
ATOM 900 N N . VAL A 1 114 ? 8.769 12.055 -12.827 1.00 75.44 114 VAL A N 1
ATOM 901 C CA . VAL A 1 114 ? 9.781 11.336 -13.624 1.00 75.44 114 VAL A CA 1
ATOM 902 C C . VAL A 1 114 ? 10.820 10.611 -12.763 1.00 75.44 114 VAL A C 1
ATOM 904 O O . VAL A 1 114 ? 11.634 9.859 -13.286 1.00 75.44 114 VAL A O 1
ATOM 907 N N . ASN A 1 115 ? 10.796 10.813 -11.442 1.00 80.12 115 ASN A N 1
ATOM 908 C CA . ASN A 1 115 ? 11.685 10.147 -10.499 1.00 80.12 115 ASN A CA 1
ATOM 909 C C . ASN A 1 115 ? 10.882 9.201 -9.596 1.00 80.12 115 ASN A C 1
ATOM 911 O O . ASN A 1 115 ? 10.191 9.633 -8.671 1.00 80.12 115 ASN A O 1
ATOM 915 N N . PHE A 1 116 ? 11.020 7.908 -9.881 1.00 79.56 116 PHE A N 1
ATOM 916 C CA . PHE A 1 116 ? 10.305 6.805 -9.238 1.00 79.56 116 PHE A CA 1
ATOM 917 C C . PHE A 1 116 ? 10.875 6.405 -7.864 1.00 79.56 116 PHE A C 1
ATOM 919 O O . PHE A 1 116 ? 10.329 5.519 -7.211 1.00 79.56 116 PHE A O 1
ATOM 926 N N . ALA A 1 117 ? 11.940 7.058 -7.386 1.00 84.06 117 ALA A N 1
ATOM 927 C CA . ALA A 1 117 ? 12.442 6.843 -6.031 1.00 84.06 117 ALA A CA 1
ATOM 928 C C . ALA A 1 117 ? 11.405 7.250 -4.965 1.00 84.06 117 ALA A C 1
ATOM 930 O O . ALA A 1 117 ? 10.538 8.096 -5.208 1.00 84.06 117 ALA A O 1
ATOM 931 N N . ARG A 1 118 ? 11.530 6.685 -3.756 1.00 89.75 118 ARG A N 1
ATOM 932 C CA . ARG A 1 118 ? 10.682 7.035 -2.605 1.00 89.75 118 ARG A CA 1
ATOM 933 C C . ARG A 1 118 ? 10.811 8.517 -2.255 1.00 89.75 118 ARG A C 1
ATOM 935 O O . ARG A 1 118 ? 11.895 9.013 -1.949 1.00 89.75 118 ARG A O 1
ATOM 942 N N . GLY A 1 119 ? 9.680 9.200 -2.245 1.00 93.44 119 GLY A N 1
ATOM 943 C CA . GLY A 1 119 ? 9.536 10.605 -1.910 1.00 93.44 119 GLY A CA 1
ATOM 944 C C . GLY A 1 119 ? 9.348 10.867 -0.416 1.00 93.44 119 GLY A C 1
ATOM 945 O O . GLY A 1 119 ? 9.704 10.067 0.457 1.00 93.44 119 GLY A O 1
ATOM 946 N N . ARG A 1 120 ? 8.810 12.058 -0.130 1.00 96.44 120 ARG A N 1
ATOM 947 C CA . ARG A 1 120 ? 8.685 12.614 1.227 1.00 96.44 120 ARG A CA 1
ATOM 948 C C . ARG A 1 120 ? 7.421 12.206 1.960 1.00 96.44 120 ARG A C 1
ATOM 950 O O . ARG A 1 120 ? 7.417 12.309 3.180 1.00 96.44 120 ARG A O 1
ATOM 957 N N . PHE A 1 121 ? 6.362 11.800 1.269 1.00 97.25 121 PHE A N 1
ATOM 958 C CA . PHE A 1 121 ? 5.099 11.447 1.913 1.00 97.25 121 PHE A CA 1
ATOM 959 C C . PHE A 1 121 ? 5.003 9.939 2.076 1.00 97.25 121 PHE A C 1
ATOM 961 O O . PHE A 1 121 ? 5.392 9.191 1.180 1.00 97.25 121 PHE A O 1
ATOM 968 N N . GLN A 1 122 ? 4.490 9.505 3.221 1.00 97.50 122 GLN A N 1
ATOM 969 C CA . GLN A 1 122 ? 4.300 8.093 3.517 1.00 97.50 122 GLN A CA 1
ATOM 970 C C . GLN A 1 122 ? 2.981 7.867 4.261 1.00 97.50 122 GLN A C 1
ATOM 972 O O . GLN A 1 122 ? 2.612 8.648 5.143 1.00 97.50 122 GLN A O 1
ATOM 977 N N . LEU A 1 123 ? 2.301 6.782 3.900 1.00 97.56 123 LEU A N 1
ATOM 978 C CA . LEU A 1 123 ? 1.193 6.186 4.643 1.00 97.56 123 LEU A CA 1
ATOM 979 C C . LEU A 1 123 ? 1.741 4.943 5.337 1.00 97.56 123 LEU A C 1
ATOM 981 O O . LEU A 1 123 ? 2.331 4.097 4.668 1.00 97.56 123 LEU A O 1
ATOM 985 N N . ARG A 1 124 ? 1.577 4.826 6.656 1.00 97.50 124 ARG A N 1
ATOM 986 C CA . ARG A 1 124 ? 2.150 3.710 7.422 1.00 97.50 124 ARG A CA 1
ATOM 987 C C . ARG A 1 124 ? 1.141 3.124 8.383 1.00 97.50 124 ARG A C 1
ATOM 989 O O . ARG A 1 124 ? 0.556 3.871 9.167 1.00 97.50 124 ARG A O 1
ATOM 996 N N . LEU A 1 125 ? 1.023 1.802 8.393 1.00 98.25 125 LEU A N 1
ATOM 997 C CA . L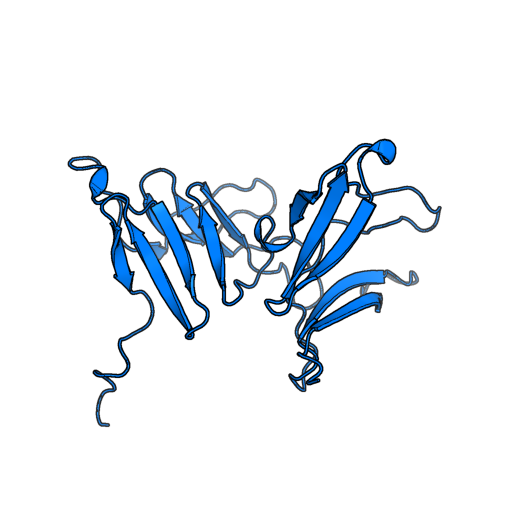EU A 1 125 ? 0.392 1.098 9.501 1.00 98.25 125 LEU A CA 1
ATOM 998 C C . LEU A 1 125 ? 1.481 0.785 10.525 1.00 98.25 125 LEU A C 1
ATOM 1000 O O . LEU A 1 125 ? 2.365 -0.029 10.275 1.00 98.25 125 LEU A O 1
ATOM 1004 N N . LEU A 1 126 ? 1.473 1.481 11.655 1.00 98.12 126 LEU A N 1
ATOM 1005 C CA . LEU A 1 126 ? 2.484 1.316 12.694 1.00 98.12 126 LEU A CA 1
ATOM 1006 C C . LEU A 1 126 ? 2.310 -0.017 13.436 1.00 98.12 126 LEU A C 1
ATOM 1008 O O . LEU A 1 126 ? 1.254 -0.644 13.400 1.00 98.12 126 LEU A O 1
ATOM 1012 N N . GLN A 1 127 ? 3.358 -0.447 14.141 1.00 97.38 127 GLN A N 1
ATOM 1013 C CA . GLN A 1 127 ? 3.341 -1.699 14.912 1.00 97.38 127 GLN A CA 1
ATOM 1014 C C . GLN A 1 127 ? 2.323 -1.695 16.068 1.00 97.38 127 GLN A C 1
ATOM 1016 O O . GLN A 1 127 ? 1.855 -2.753 16.489 1.00 97.38 127 GLN A O 1
ATOM 1021 N N . ASP A 1 128 ? 1.956 -0.513 16.564 1.00 97.19 128 ASP A N 1
ATOM 1022 C CA . ASP A 1 128 ? 0.927 -0.323 17.594 1.00 97.19 128 ASP A CA 1
ATOM 1023 C C . ASP A 1 128 ? -0.515 -0.452 17.054 1.00 97.19 128 ASP A C 1
ATOM 1025 O O . ASP A 1 128 ? -1.463 -0.564 17.838 1.00 97.19 128 ASP A O 1
ATOM 1029 N N . GLY A 1 129 ? -0.681 -0.510 15.727 1.00 98.06 129 GLY A N 1
ATOM 1030 C CA . GLY A 1 129 ? -1.967 -0.590 15.039 1.00 98.06 129 GLY A CA 1
ATOM 1031 C C . GLY A 1 129 ? -2.549 0.759 14.614 1.00 98.06 129 GLY A C 1
ATOM 1032 O O . GLY A 1 129 ? -3.663 0.795 14.084 1.00 98.06 129 GLY A O 1
ATOM 1033 N N . ASN A 1 130 ? -1.829 1.866 14.808 1.00 98.31 130 ASN A N 1
ATOM 1034 C CA . ASN A 1 130 ? -2.236 3.180 14.324 1.00 98.31 130 ASN A CA 1
ATOM 1035 C C . ASN A 1 130 ? -1.852 3.360 12.851 1.00 98.31 130 ASN A C 1
ATOM 1037 O O . ASN A 1 130 ? -0.696 3.154 12.472 1.00 98.31 130 ASN A O 1
ATOM 1041 N N . LEU A 1 131 ? -2.796 3.782 12.012 1.00 98.50 131 LEU A N 1
ATOM 1042 C CA . LEU A 1 131 ? -2.491 4.188 10.645 1.00 98.50 131 LEU A CA 1
ATOM 1043 C C . LEU A 1 131 ? -2.202 5.687 10.634 1.00 98.50 131 LEU A C 1
ATOM 1045 O O . LEU A 1 131 ? -3.017 6.490 11.092 1.00 98.50 131 LEU A O 1
ATOM 1049 N N . VAL A 1 132 ? -1.046 6.069 10.099 1.00 98.50 132 VAL A N 1
ATOM 1050 C CA . VAL A 1 132 ? -0.592 7.461 10.081 1.00 98.50 132 VAL A CA 1
ATOM 1051 C C . VAL A 1 132 ? -0.202 7.915 8.683 1.00 98.50 132 VAL A C 1
ATOM 1053 O O . VAL A 1 132 ? 0.347 7.147 7.891 1.00 98.50 132 VAL A O 1
ATOM 1056 N N . LEU A 1 133 ? -0.433 9.198 8.421 1.00 98.31 133 LEU A N 1
ATOM 1057 C CA . LEU A 1 133 ? 0.168 9.926 7.313 1.00 98.31 133 LEU A CA 1
ATOM 1058 C C . LEU A 1 133 ? 1.151 10.944 7.878 1.00 98.31 133 LEU A C 1
ATOM 1060 O O . LEU A 1 133 ? 0.810 11.779 8.726 1.00 98.31 133 LEU A O 1
ATOM 1064 N N . ASN A 1 134 ? 2.389 10.866 7.410 1.00 98.38 134 ASN A N 1
ATOM 1065 C CA . ASN A 1 134 ? 3.447 11.759 7.844 1.00 98.38 134 ASN A CA 1
ATOM 1066 C C . ASN A 1 134 ? 4.461 12.005 6.725 1.00 98.38 134 ASN A C 1
ATOM 1068 O O . ASN A 1 134 ? 4.436 11.362 5.673 1.00 98.38 134 ASN A O 1
ATOM 1072 N N . THR A 1 135 ? 5.343 12.977 6.939 1.00 98.19 135 THR A N 1
ATOM 1073 C CA . THR A 1 135 ? 6.486 13.199 6.054 1.00 98.19 135 THR A CA 1
ATOM 1074 C C . THR A 1 135 ? 7.724 12.475 6.575 1.00 98.19 135 THR A C 1
ATOM 1076 O O . THR A 1 135 ? 7.829 12.147 7.761 1.00 98.19 135 THR A O 1
ATOM 1079 N N . ARG A 1 136 ? 8.684 12.228 5.686 1.00 96.81 136 ARG A N 1
ATOM 1080 C CA . ARG A 1 136 ? 10.031 11.772 6.028 1.00 96.81 136 ARG A CA 1
ATOM 1081 C C . ARG A 1 136 ? 11.093 12.629 5.370 1.00 96.81 136 ARG A C 1
ATOM 1083 O O . ARG A 1 136 ? 10.878 13.181 4.288 1.00 96.81 136 ARG A O 1
ATOM 1090 N N . ASP A 1 137 ? 12.254 12.668 5.999 1.00 96.56 137 ASP A N 1
ATOM 1091 C CA . ASP A 1 137 ? 13.472 13.081 5.328 1.00 96.56 137 ASP A CA 1
ATOM 1092 C C . ASP A 1 137 ? 13.877 12.013 4.300 1.00 96.56 137 ASP A C 1
ATOM 1094 O O . ASP A 1 137 ? 13.928 10.818 4.606 1.00 96.56 137 ASP A O 1
ATOM 1098 N N . VAL A 1 138 ? 14.130 12.432 3.059 1.00 93.06 138 VAL A N 1
ATOM 1099 C CA . VAL A 1 138 ? 14.387 11.487 1.958 1.00 93.06 138 VAL A CA 1
ATOM 1100 C C . VAL A 1 138 ? 15.732 10.795 2.137 1.00 93.06 138 VAL A C 1
ATOM 1102 O O . VAL A 1 138 ? 15.816 9.594 1.874 1.00 93.06 138 VAL A O 1
ATOM 1105 N N . ALA A 1 139 ? 16.737 11.530 2.622 1.00 92.12 139 ALA A N 1
ATOM 1106 C CA . ALA A 1 139 ? 18.110 11.056 2.745 1.00 92.12 139 ALA A CA 1
ATOM 1107 C C . ALA A 1 139 ? 18.295 10.096 3.931 1.00 92.12 139 ALA A C 1
ATOM 1109 O O . ALA A 1 139 ? 18.783 8.985 3.752 1.00 92.12 139 ALA A O 1
ATOM 1110 N N . SER A 1 140 ? 17.876 10.497 5.131 1.00 95.56 140 SER A N 1
ATOM 1111 C CA . SER A 1 140 ? 18.037 9.710 6.364 1.00 95.56 140 SER A CA 1
ATOM 1112 C C . SER A 1 140 ? 16.911 8.706 6.606 1.00 95.56 140 SER A C 1
ATOM 1114 O O . SER A 1 140 ? 17.074 7.764 7.375 1.00 95.56 140 SER A O 1
ATOM 1116 N N . GLY A 1 141 ? 15.739 8.914 6.000 1.00 93.56 141 GLY A N 1
ATOM 1117 C CA . GLY A 1 141 ? 14.534 8.155 6.324 1.00 93.56 141 GLY A CA 1
ATOM 1118 C C . GLY A 1 141 ? 13.890 8.490 7.658 1.00 93.56 141 GLY A C 1
ATOM 1119 O O . GLY A 1 141 ? 12.914 7.831 8.021 1.00 93.56 141 GLY A O 1
ATOM 1120 N N . PHE A 1 142 ? 14.365 9.532 8.341 1.00 96.50 142 PHE A N 1
ATOM 1121 C CA . PHE A 1 142 ? 13.749 10.017 9.563 1.00 96.50 142 PHE A CA 1
ATOM 1122 C C . PHE A 1 142 ? 12.283 10.397 9.326 1.00 96.50 142 PHE A C 1
ATOM 1124 O O . PHE A 1 142 ? 11.963 11.182 8.434 1.00 96.50 142 PHE A O 1
ATOM 1131 N N . ALA A 1 143 ? 11.390 9.827 10.130 1.00 97.44 143 ALA A N 1
ATOM 1132 C CA . ALA A 1 143 ? 9.958 10.065 10.062 1.00 97.44 143 ALA A CA 1
ATOM 1133 C C . ALA A 1 143 ? 9.573 11.234 10.979 1.00 97.44 143 ALA A C 1
ATOM 1135 O O . ALA A 1 143 ? 9.766 11.156 12.189 1.00 97.44 143 ALA A O 1
ATOM 1136 N N . TYR A 1 144 ? 8.992 12.290 10.411 1.00 97.88 144 TYR A N 1
ATOM 1137 C CA . TYR A 1 144 ? 8.473 13.423 11.178 1.00 97.88 144 TYR A CA 1
ATOM 1138 C C . TYR A 1 144 ? 7.105 13.108 11.792 1.00 97.88 144 TYR A C 1
ATOM 1140 O O . TYR A 1 144 ? 6.489 12.082 11.484 1.00 97.88 144 TYR A O 1
ATOM 1148 N N . ASN A 1 145 ? 6.620 14.017 12.641 1.00 97.62 145 ASN A N 1
ATOM 1149 C CA . ASN A 1 145 ? 5.306 13.913 13.270 1.00 97.62 145 ASN A CA 1
ATOM 1150 C C . ASN A 1 145 ? 4.191 13.725 12.234 1.00 97.62 145 ASN A C 1
ATOM 1152 O O . ASN A 1 145 ? 4.202 14.321 11.154 1.00 97.62 145 ASN A O 1
ATOM 1156 N N . ALA A 1 146 ? 3.217 12.891 12.592 1.00 98.06 146 ALA A N 1
ATOM 1157 C CA . ALA A 1 146 ? 2.051 12.654 11.762 1.00 98.06 146 ALA A CA 1
ATOM 1158 C C . ALA A 1 146 ? 1.142 13.880 11.722 1.00 98.06 146 ALA A C 1
ATOM 1160 O O . ALA A 1 146 ? 0.823 14.459 12.759 1.00 98.06 146 ALA A O 1
ATOM 1161 N N . TYR A 1 147 ? 0.710 14.245 10.516 1.00 97.62 147 TYR A N 1
ATOM 1162 C CA . TYR A 1 147 ? -0.320 15.264 10.314 1.00 97.62 147 TYR A CA 1
ATOM 1163 C C . TYR A 1 147 ? -1.726 14.649 10.269 1.00 97.62 147 TYR A C 1
ATOM 1165 O O . TYR A 1 147 ? -2.713 15.367 10.393 1.00 97.62 147 TYR A O 1
ATOM 1173 N N . TYR A 1 148 ? -1.827 13.323 10.133 1.00 97.94 148 TYR A N 1
ATOM 1174 C CA . TYR A 1 148 ? -3.068 12.568 10.277 1.00 97.94 148 TYR A CA 1
ATOM 1175 C C . TYR A 1 148 ? -2.798 11.207 10.932 1.00 97.94 148 TYR A C 1
ATOM 1177 O O . TYR A 1 148 ? -1.785 10.564 10.647 1.00 97.94 148 TYR A O 1
ATOM 1185 N N . ALA A 1 149 ? -3.707 10.774 11.807 1.00 98.00 149 ALA A N 1
ATOM 1186 C CA . ALA A 1 149 ? -3.662 9.482 12.483 1.00 98.00 149 ALA A CA 1
ATOM 1187 C C . ALA A 1 149 ? -5.082 8.977 12.763 1.00 98.00 149 ALA A C 1
ATOM 1189 O O . ALA A 1 149 ? -5.937 9.758 13.184 1.00 98.00 149 ALA A O 1
ATOM 1190 N N . THR A 1 150 ? -5.315 7.677 12.592 1.00 97.88 150 THR A N 1
ATOM 1191 C CA . THR A 1 150 ? -6.636 7.054 12.793 1.00 97.88 150 THR A CA 1
ATOM 1192 C C . THR A 1 150 ? -6.971 6.787 14.255 1.00 97.88 150 THR A C 1
ATOM 1194 O O . THR A 1 150 ? -8.136 6.558 14.575 1.00 97.88 150 THR A O 1
ATOM 1197 N N . LYS A 1 151 ? -5.967 6.821 15.144 1.00 97.62 151 LYS A N 1
ATOM 1198 C CA . LYS A 1 151 ? -6.106 6.484 16.574 1.00 97.62 151 LYS A CA 1
ATOM 1199 C C . LYS A 1 151 ? -6.680 5.080 16.762 1.00 97.62 151 LYS A C 1
ATOM 1201 O O . LYS A 1 151 ? -7.574 4.844 17.569 1.00 97.62 151 LYS A O 1
ATOM 1206 N N . THR A 1 152 ? -6.178 4.159 15.946 1.00 97.75 152 THR A N 1
ATOM 1207 C CA . THR A 1 152 ? -6.509 2.733 16.009 1.00 97.75 152 THR A CA 1
ATOM 1208 C C . THR A 1 152 ? -5.459 1.930 16.766 1.00 97.75 152 THR A C 1
ATOM 1210 O O . THR A 1 152 ? -5.458 0.712 16.660 1.00 97.75 152 THR A O 1
ATOM 1213 N N . ASP A 1 153 ? -4.572 2.580 17.513 1.00 97.56 153 ASP A N 1
ATOM 1214 C CA . ASP A 1 153 ? -3.794 1.959 18.578 1.00 97.56 153 ASP A CA 1
ATOM 1215 C C . ASP A 1 153 ? -4.620 1.866 19.869 1.00 97.56 153 ASP A C 1
ATOM 1217 O O . ASP A 1 153 ? -5.332 2.799 20.233 1.00 97.56 153 ASP A O 1
ATOM 1221 N N . ASP A 1 154 ? -4.524 0.739 20.572 1.00 97.38 154 ASP A N 1
ATOM 1222 C CA . ASP A 1 154 ? -5.104 0.563 21.903 1.00 97.38 154 ASP A CA 1
ATOM 1223 C C . ASP A 1 154 ? -4.127 -0.235 22.786 1.00 97.38 154 ASP A C 1
ATOM 1225 O O . ASP A 1 154 ? -4.189 -1.468 22.854 1.00 97.38 154 ASP A O 1
ATOM 1229 N N . PRO A 1 155 ? -3.187 0.444 23.471 1.00 95.38 155 PRO A N 1
ATOM 1230 C CA . PRO A 1 155 ? -2.222 -0.231 24.336 1.00 95.38 155 PRO A CA 1
ATOM 1231 C C . PRO A 1 155 ? -2.882 -0.879 25.561 1.00 95.38 155 PRO A C 1
ATOM 1233 O O . PRO A 1 155 ? -2.287 -1.766 26.172 1.00 95.38 155 PRO A O 1
ATOM 1236 N N . THR A 1 156 ? -4.101 -0.461 25.920 1.00 97.12 156 THR A N 1
ATOM 1237 C CA . THR A 1 156 ? -4.847 -1.000 27.067 1.00 97.12 156 THR A CA 1
ATOM 1238 C C . THR A 1 156 ? -5.657 -2.246 26.713 1.00 97.12 156 THR A C 1
ATOM 1240 O O . THR A 1 156 ? -5.919 -3.079 27.579 1.00 97.12 156 THR A O 1
ATOM 1243 N N . ASN A 1 157 ? -6.016 -2.408 25.439 1.00 96.19 157 ASN A N 1
ATOM 1244 C CA . ASN A 1 157 ? -6.746 -3.551 24.915 1.00 96.19 157 ASN A CA 1
ATOM 1245 C C . ASN A 1 157 ? -6.273 -3.850 23.486 1.00 96.19 157 ASN A C 1
ATOM 1247 O O . ASN A 1 157 ? -6.925 -3.507 22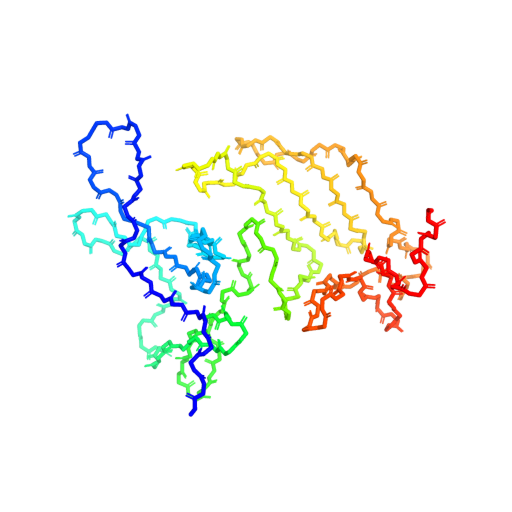.503 1.00 96.19 157 ASN A O 1
ATOM 1251 N N . GLN A 1 158 ? -5.129 -4.533 23.380 1.00 94.50 158 GLN A N 1
ATOM 1252 C CA . GLN A 1 158 ? -4.481 -4.844 22.100 1.00 94.50 158 GLN A CA 1
ATOM 1253 C C . GLN A 1 158 ? -5.397 -5.477 21.034 1.00 94.50 158 GLN A C 1
ATOM 1255 O O . GLN A 1 158 ? -5.194 -5.190 19.855 1.00 94.50 158 GLN A O 1
ATOM 1260 N N . PRO A 1 159 ? -6.400 -6.317 21.367 1.00 96.81 159 PRO A N 1
ATOM 1261 C CA . PRO A 1 159 ? -7.411 -6.749 20.401 1.00 96.81 159 PRO A CA 1
ATOM 1262 C C . PRO A 1 159 ? -8.122 -5.618 19.631 1.00 96.81 159 PRO A C 1
ATOM 1264 O O . PRO A 1 159 ? -8.595 -5.843 18.518 1.00 96.81 159 PRO A O 1
ATOM 1267 N N . ASN A 1 160 ? -8.209 -4.405 20.176 1.00 96.88 160 ASN A N 1
ATOM 1268 C CA . ASN A 1 160 ? -8.795 -3.248 19.493 1.00 96.88 160 ASN A CA 1
ATOM 1269 C C . ASN A 1 160 ? -7.815 -2.525 18.559 1.00 96.88 160 ASN A C 1
ATOM 1271 O O . ASN A 1 160 ? -8.263 -1.691 17.764 1.00 96.88 160 ASN A O 1
ATOM 1275 N N . SER A 1 161 ? -6.519 -2.843 18.630 1.00 98.12 161 SER A N 1
ATOM 1276 C CA . SER A 1 161 ? -5.523 -2.269 17.734 1.00 98.12 161 SER A CA 1
ATOM 1277 C C . SER A 1 161 ? -5.742 -2.715 16.287 1.00 98.12 161 SER A C 1
ATOM 1279 O O . SER A 1 161 ? -6.164 -3.848 16.023 1.00 98.12 161 SER A O 1
ATOM 1281 N N . GLY A 1 162 ? -5.407 -1.835 15.344 1.00 98.25 162 GLY A N 1
ATOM 1282 C CA . GLY A 1 162 ? -5.304 -2.172 13.927 1.00 98.25 162 GLY A CA 1
ATOM 1283 C C . GLY A 1 162 ? -4.294 -3.298 13.674 1.00 98.25 162 GLY A C 1
ATOM 1284 O O . GLY A 1 162 ? -3.247 -3.366 14.316 1.00 98.25 162 GLY A O 1
ATOM 1285 N N . GLU A 1 163 ? -4.626 -4.183 12.739 1.00 98.00 163 GLU A N 1
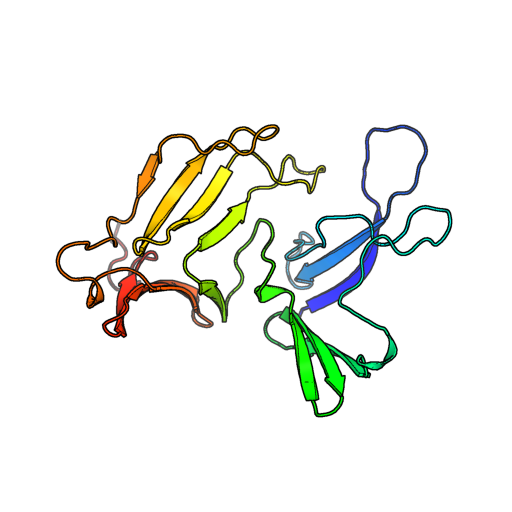ATOM 1286 C CA . GLU A 1 163 ? -3.805 -5.324 12.319 1.00 98.00 163 GLU A CA 1
ATOM 1287 C C . GLU A 1 163 ? -3.407 -5.224 10.847 1.00 98.00 163 GLU A C 1
ATOM 1289 O O . GLU A 1 163 ? -2.254 -5.462 10.501 1.00 98.00 163 GLU A O 1
ATOM 1294 N N . GLN A 1 164 ? -4.344 -4.831 9.985 1.00 98.31 164 GLN A N 1
ATOM 1295 C CA . GLN A 1 164 ? -4.128 -4.739 8.544 1.00 98.31 164 GLN A CA 1
ATOM 1296 C C . GLN A 1 164 ? -4.837 -3.510 7.982 1.00 98.31 164 GLN A C 1
ATOM 1298 O O . GLN A 1 164 ? -5.953 -3.197 8.399 1.00 98.31 164 GLN A O 1
ATOM 1303 N N . LEU A 1 165 ? -4.224 -2.844 7.006 1.00 97.94 165 LEU A N 1
ATOM 1304 C CA . LEU A 1 165 ? -4.917 -1.923 6.108 1.00 97.94 165 LEU A CA 1
ATOM 1305 C C . LEU A 1 165 ? -5.317 -2.707 4.859 1.00 97.94 165 LEU A C 1
ATOM 1307 O O . LEU A 1 165 ? -4.465 -3.317 4.217 1.00 97.94 165 LEU A O 1
ATOM 1311 N N . ILE A 1 166 ? -6.600 -2.684 4.514 1.00 97.31 166 ILE A N 1
ATOM 1312 C CA . ILE A 1 166 ? -7.158 -3.465 3.412 1.00 97.31 166 ILE A CA 1
ATOM 1313 C C . ILE A 1 166 ? -7.854 -2.519 2.444 1.00 97.31 166 ILE A C 1
ATOM 1315 O O . ILE A 1 166 ? -8.726 -1.751 2.851 1.00 97.31 166 ILE A O 1
ATOM 1319 N N . PHE A 1 167 ? -7.479 -2.608 1.169 1.00 95.06 167 PHE A N 1
ATOM 1320 C CA . PHE A 1 167 ? -8.243 -2.046 0.063 1.00 95.06 167 PHE A CA 1
ATOM 1321 C C . PHE A 1 167 ? -8.930 -3.213 -0.634 1.00 95.06 167 PHE A C 1
ATOM 1323 O O . PHE A 1 167 ? -8.263 -4.015 -1.279 1.00 95.06 167 PHE A O 1
ATOM 1330 N N . ASP A 1 168 ? -10.233 -3.389 -0.445 1.00 93.62 168 ASP A N 1
ATOM 1331 C CA . ASP A 1 168 ? -10.920 -4.582 -0.944 1.00 93.62 168 ASP A CA 1
ATOM 1332 C C . ASP A 1 168 ? -11.363 -4.465 -2.414 1.00 93.62 168 ASP A C 1
ATOM 1334 O O . ASP A 1 168 ? -11.285 -3.409 -3.043 1.00 93.62 168 ASP A O 1
ATOM 1338 N N . ALA A 1 169 ? -11.823 -5.583 -2.986 1.00 91.19 169 ALA A N 1
ATOM 1339 C CA . ALA A 1 169 ? -12.276 -5.653 -4.379 1.00 91.19 169 ALA A CA 1
ATOM 1340 C C . ALA A 1 169 ? -13.501 -4.769 -4.677 1.00 91.19 169 ALA A C 1
ATOM 1342 O O . ALA A 1 169 ? -13.784 -4.490 -5.841 1.00 91.19 169 ALA A O 1
ATOM 1343 N N . THR A 1 170 ? -14.243 -4.361 -3.645 1.00 90.88 170 THR A N 1
ATOM 1344 C CA . THR A 1 170 ? -15.447 -3.530 -3.770 1.00 90.88 170 THR A CA 1
ATOM 1345 C C . THR A 1 170 ? -15.155 -2.037 -3.668 1.00 90.88 170 THR A C 1
ATOM 1347 O O . THR A 1 170 ? -16.055 -1.225 -3.869 1.00 90.88 170 THR A O 1
ATOM 1350 N N . GLY A 1 171 ? -13.899 -1.665 -3.418 1.00 90.19 171 GLY A N 1
ATOM 1351 C CA . GLY A 1 171 ? -13.467 -0.276 -3.373 1.00 90.19 171 GLY A CA 1
ATOM 1352 C C . GLY A 1 171 ? -13.436 0.328 -1.967 1.00 90.19 171 GLY A C 1
ATOM 1353 O O . GLY A 1 171 ? -13.186 1.528 -1.847 1.00 90.19 171 GLY A O 1
ATOM 1354 N N . PHE A 1 172 ? -13.663 -0.459 -0.910 1.00 93.88 172 PHE A N 1
ATOM 1355 C CA . PHE A 1 172 ? -13.563 0.039 0.461 1.00 93.88 172 PHE A CA 1
ATOM 1356 C C . PHE A 1 172 ? -12.124 -0.029 0.958 1.00 93.88 172 PHE A C 1
ATOM 1358 O O . PHE A 1 172 ? -11.449 -1.054 0.832 1.00 93.88 172 PHE A O 1
ATOM 1365 N N . LEU A 1 173 ? -11.680 1.064 1.576 1.00 95.25 173 LEU A N 1
ATOM 1366 C CA . LEU A 1 173 ? -10.414 1.138 2.293 1.00 95.25 173 LEU A CA 1
ATOM 1367 C C . LEU A 1 173 ? -10.714 1.175 3.792 1.00 95.25 173 LEU A C 1
ATOM 1369 O O . LEU A 1 173 ? -11.427 2.065 4.263 1.00 95.25 173 LEU A O 1
ATOM 1373 N N . TYR A 1 174 ? -10.186 0.218 4.548 1.00 97.50 174 TYR A N 1
ATOM 1374 C CA . TYR A 1 174 ? -10.450 0.112 5.982 1.00 97.50 174 TYR A CA 1
ATOM 1375 C C . TYR A 1 174 ? -9.297 -0.550 6.734 1.00 97.50 174 TYR A C 1
ATOM 1377 O O . TYR A 1 174 ? -8.465 -1.256 6.165 1.00 97.50 174 TYR A O 1
ATOM 1385 N N . ILE A 1 175 ? -9.272 -0.344 8.048 1.00 98.31 175 ILE A N 1
ATOM 1386 C CA . ILE A 1 175 ? -8.365 -1.040 8.959 1.00 98.31 175 ILE A CA 1
ATOM 1387 C C . ILE A 1 175 ? -9.114 -2.223 9.567 1.00 98.31 175 ILE A C 1
ATOM 1389 O O . ILE A 1 175 ? -10.156 -2.045 10.204 1.00 98.31 175 ILE A O 1
ATOM 1393 N N . LEU A 1 176 ? -8.586 -3.431 9.394 1.00 98.31 176 LEU A N 1
ATOM 1394 C CA . LEU A 1 176 ? -9.027 -4.605 10.137 1.00 98.31 176 LEU A CA 1
ATOM 1395 C C . LEU A 1 176 ? -8.305 -4.622 11.484 1.00 98.31 176 LEU A C 1
ATOM 1397 O O . LEU A 1 176 ? -7.077 -4.606 11.530 1.00 98.31 176 LEU A O 1
ATOM 1401 N N . ARG A 1 177 ? -9.058 -4.640 12.582 1.00 98.25 177 ARG A N 1
ATOM 1402 C CA . ARG A 1 177 ? -8.515 -4.780 13.938 1.00 98.25 177 ARG A CA 1
ATOM 1403 C C . ARG A 1 177 ? -8.298 -6.248 14.295 1.00 98.25 177 ARG A C 1
ATOM 1405 O O . ARG A 1 177 ? -8.954 -7.128 13.740 1.00 98.25 177 ARG A O 1
ATOM 1412 N N . ARG A 1 178 ? -7.456 -6.511 15.298 1.00 96.75 178 ARG A N 1
ATOM 1413 C CA . ARG A 1 178 ? -7.183 -7.874 15.806 1.00 96.75 178 ARG A CA 1
ATOM 1414 C C . ARG A 1 178 ? -8.427 -8.616 16.294 1.00 96.75 178 ARG A C 1
ATOM 1416 O O . ARG A 1 178 ? -8.498 -9.834 16.196 1.00 96.75 178 ARG A O 1
ATOM 1423 N N . ASN A 1 179 ? -9.419 -7.891 16.800 1.00 96.75 179 ASN A N 1
ATOM 1424 C CA . ASN A 1 179 ? -10.717 -8.430 17.208 1.00 96.75 179 ASN A CA 1
ATOM 1425 C C . ASN A 1 179 ? -11.671 -8.719 16.027 1.00 96.75 179 ASN A C 1
ATOM 1427 O O . ASN A 1 179 ? -12.835 -9.042 16.255 1.00 96.75 179 ASN A O 1
ATOM 1431 N N . GLY A 1 180 ? -11.217 -8.553 14.780 1.00 96.94 180 GLY A N 1
ATOM 1432 C CA . GLY A 1 180 ? -11.994 -8.780 13.561 1.00 96.94 180 GLY A CA 1
ATOM 1433 C C . GLY A 1 180 ? -12.927 -7.632 13.161 1.00 96.94 180 GLY A C 1
ATOM 1434 O O . GLY A 1 180 ? -13.560 -7.706 12.108 1.00 96.94 180 GLY A O 1
ATOM 1435 N N . LYS A 1 181 ? -13.031 -6.556 13.955 1.00 96.94 181 LYS A N 1
ATOM 1436 C CA . LYS A 1 181 ? -13.856 -5.387 13.605 1.00 96.94 181 LYS A CA 1
ATOM 1437 C C . LYS A 1 181 ? -13.134 -4.471 12.621 1.00 96.94 181 LYS A C 1
ATOM 1439 O O . LYS A 1 181 ? -11.918 -4.305 12.686 1.00 96.94 181 LYS A O 1
ATOM 1444 N N . ARG A 1 182 ? -13.909 -3.814 11.757 1.00 95.81 182 ARG A N 1
ATOM 1445 C CA . ARG A 1 182 ? -13.408 -2.822 10.799 1.00 95.81 182 ARG A CA 1
ATOM 1446 C C . ARG A 1 182 ? -13.410 -1.407 11.387 1.00 95.81 182 ARG A C 1
ATOM 1448 O O . ARG A 1 182 ? -14.202 -1.089 12.279 1.00 95.81 182 ARG A O 1
ATOM 1455 N N . TYR A 1 183 ? -12.501 -0.577 10.895 1.00 96.62 183 TYR A N 1
ATOM 1456 C CA . TYR A 1 183 ? -12.527 0.879 10.997 1.00 96.62 183 TYR A CA 1
ATOM 1457 C C . TYR A 1 183 ? -12.441 1.433 9.574 1.00 96.62 183 TYR A C 1
ATOM 1459 O O . TYR A 1 183 ? -11.388 1.343 8.941 1.00 96.62 183 TYR A O 1
ATOM 1467 N N . ASP A 1 184 ? -13.558 1.937 9.060 1.00 95.88 184 ASP A N 1
ATOM 1468 C CA . ASP A 1 184 ? -13.672 2.349 7.661 1.00 95.88 184 ASP A CA 1
ATOM 1469 C C . ASP A 1 184 ? -13.015 3.718 7.431 1.00 95.88 184 ASP A C 1
ATOM 1471 O O . ASP A 1 184 ? -13.203 4.650 8.216 1.00 95.88 184 ASP A O 1
ATOM 1475 N N . LEU A 1 185 ? -12.228 3.837 6.358 1.00 93.56 185 LEU A N 1
ATOM 1476 C CA . LEU A 1 185 ? -11.566 5.084 5.946 1.00 93.56 185 LEU A CA 1
ATOM 1477 C C . LEU A 1 185 ? -12.304 5.758 4.789 1.00 93.56 185 LEU A C 1
ATOM 1479 O O . LEU A 1 185 ? -12.287 6.981 4.663 1.00 93.56 185 LEU A O 1
ATOM 1483 N N . THR A 1 186 ? -12.970 4.968 3.952 1.00 86.00 186 THR A N 1
ATOM 1484 C CA . THR A 1 186 ? -13.910 5.453 2.939 1.00 86.00 186 THR A CA 1
ATOM 1485 C C . THR A 1 186 ? -15.305 5.635 3.547 1.00 86.00 186 THR A C 1
ATOM 1487 O O . THR A 1 186 ? -15.751 4.752 4.282 1.00 86.00 186 THR A O 1
ATOM 1490 N N . PRO A 1 187 ? -16.028 6.731 3.247 1.00 67.69 187 PRO A N 1
ATOM 1491 C CA . PRO A 1 187 ? -17.397 6.917 3.722 1.00 67.69 187 PRO A CA 1
ATOM 1492 C C . PRO A 1 187 ? -18.320 5.798 3.230 1.00 67.69 187 PRO A C 1
ATOM 1494 O O . PRO A 1 187 ? -18.251 5.406 2.065 1.00 67.69 187 PRO A O 1
ATOM 1497 N N . ASN A 1 188 ? -19.247 5.349 4.078 1.00 57.34 188 ASN A N 1
ATOM 1498 C CA . ASN A 1 188 ? -20.380 4.552 3.613 1.00 57.34 188 ASN A CA 1
ATOM 1499 C C . ASN A 1 188 ? -21.208 5.408 2.645 1.00 57.34 188 ASN A C 1
ATOM 1501 O O . ASN A 1 188 ? -21.660 6.495 3.016 1.00 57.34 188 ASN A O 1
ATOM 1505 N N . GLN A 1 189 ? -21.415 4.925 1.416 1.00 53.12 189 GLN A N 1
ATOM 1506 C CA . GLN A 1 189 ? -22.209 5.620 0.391 1.00 53.12 189 GLN A CA 1
ATOM 1507 C C . GLN A 1 189 ? -23.653 5.925 0.836 1.00 53.12 189 GLN A C 1
ATOM 1509 O O . GLN A 1 189 ? -24.273 6.828 0.283 1.00 53.12 189 GLN A O 1
ATOM 1514 N N . ASP A 1 190 ? -24.145 5.288 1.903 1.00 52.44 190 ASP A N 1
ATOM 1515 C CA . ASP A 1 190 ? -25.438 5.588 2.536 1.00 52.44 190 ASP A CA 1
ATOM 1516 C C . ASP A 1 190 ? -25.491 6.949 3.265 1.00 52.44 190 ASP A C 1
ATOM 1518 O O . ASP A 1 190 ? -26.515 7.313 3.845 1.00 52.44 190 ASP A O 1
ATOM 1522 N N . ARG A 1 191 ? -24.394 7.719 3.271 1.00 46.12 191 ARG A N 1
ATOM 1523 C CA . ARG A 1 191 ? -24.330 9.081 3.830 1.00 46.12 191 ARG A CA 1
ATOM 1524 C C . ARG A 1 191 ? -23.647 10.075 2.892 1.00 46.12 191 ARG A C 1
ATOM 1526 O O . ARG A 1 191 ? -22.837 10.889 3.335 1.00 46.12 191 ARG A O 1
ATOM 1533 N N . ALA A 1 192 ? -23.968 10.042 1.601 1.00 39.41 192 ALA A N 1
ATOM 1534 C CA . ALA A 1 192 ? -23.715 11.217 0.772 1.00 39.41 192 ALA A CA 1
ATOM 1535 C C . ALA A 1 192 ? -24.530 12.404 1.338 1.00 39.41 192 ALA A C 1
ATOM 1537 O O . ALA A 1 192 ? -25.733 12.246 1.566 1.00 39.41 192 ALA A O 1
ATOM 1538 N N . PRO A 1 193 ? -23.925 13.579 1.598 1.00 41.22 193 PRO A N 1
ATOM 1539 C CA . PRO A 1 193 ? -24.702 14.776 1.871 1.00 41.22 193 PRO A CA 1
ATOM 1540 C C . PRO A 1 193 ? -25.534 15.074 0.626 1.00 41.22 193 PRO A C 1
ATOM 1542 O O . PRO A 1 193 ? -24.992 15.171 -0.476 1.00 41.22 193 PRO A O 1
ATOM 1545 N N . VAL A 1 194 ? -26.846 15.199 0.803 1.00 43.56 194 VAL A N 1
ATOM 1546 C CA . VAL A 1 194 ? -27.697 15.839 -0.196 1.00 43.56 194 VAL A CA 1
ATOM 1547 C C . VAL A 1 194 ? -27.319 17.320 -0.146 1.00 43.56 194 VAL A C 1
ATOM 1549 O O . VAL A 1 194 ? -27.604 17.981 0.852 1.00 43.56 194 VAL A O 1
ATOM 1552 N N . TRP A 1 195 ? -26.573 17.790 -1.146 1.00 48.12 195 TRP A N 1
ATOM 1553 C CA . TRP A 1 195 ? -26.350 19.218 -1.378 1.00 48.12 195 TRP A CA 1
ATOM 1554 C C . TRP A 1 195 ? -27.512 19.785 -2.184 1.00 48.12 195 TRP A C 1
ATOM 1556 O O . TRP A 1 195 ? -27.946 19.092 -3.134 1.00 48.12 195 TRP A O 1
#

Nearest PDB structures (foldseek):
  6kyw-assembly1_A  TM=5.890E-01  e=2.715E-07  Brassica rapa
  8y6q-assembly1_K  TM=2.172E-01  e=2.052E-01  Drosophila melanogaster
  6zqd-assembly1_UM  TM=2.332E-01  e=5.592E-01  Saccharomyces cerevisiae S288C
  8y6q-assembly1_O  TM=2.081E-01  e=4.475E-01  Drosophila melanogaster
  8y6q-assembly1_J  TM=1.926E-01  e=1.905E+00  Drosophila melanogaster

Mean predicted aligned error: 10.04 Å

Secondary structure (DSSP, 8-state):
----SEEEEEEEEE--SSTT--EEEEEEEETTSSS-EEEE--SS-SB-TT--B---SS-GGGEEEEEE-TTS-EEEEEGGG-EEEEGGGS--S---TT-EEETT-EEEEESSSS--SEEEEEEEE-TTS-EEEEEE-TTT-PEEEEEEE-----SS-GGGSEEEEEE-TTS-EEEEETTS-EEESSPPGGG----

Radius of gyration: 19.14 Å; Cα contacts (8 Å, |Δi|>4): 383; chains: 1; bounding box: 54×46×50 Å

Organism: Artemisia annua (NCBI:txid35608)

Foldseek 3Di:
DDDQFKDWDFADFQPDPPPDDRQTWTFIFGHPDPPTHTFFTDPDGCADPVRDGPDDLDDPQFWDDWDQDSQRKIFTAGPPRDTSDIRLQPGEQDHGAQRKAFAQGKYFHACDPRGRQGHFWMWHQHNQQKTFIFGADRVPRHTDDGPDIPPQGDPPDQQSGFGMFHQHPVGWTWTQGNVRDTDTPDDDPVDDPPD